Protein AF-A0A519SF43-F1 (afdb_monomer)

pLDDT: mean 86.19, std 13.74, range [37.47, 98.5]

Foldseek 3Di:
DPPVVVVVVVVVCCVVVVVVVVVVVVVVVVPPPPPDPDPFDEDLDDDKDKPALEDEAEEDEAQDKDDKDKMKIWQQAQTKWWWAKWAKPCLVPAQKWKDWQNRGDRMDGGDIAGHGGITMIIIMGHHHDPDPPDFKDWDWDKIWGWIAISNDIDTRIYIYTYTYEAEQAQQPPEAEDPAAAEQEQRGEYEFHAEHEDDAQGEYEYAPNHHYHYDVNYDYHYNHYYHYHPPVNDDQPDDPPRPPPPPPD

Radius of gyration: 34.57 Å; Cα contacts (8 Å, |Δi|>4): 507; chains: 1; bounding box: 122×53×64 Å

Mean predicted aligned error: 11.37 Å

Secondary structure (DSSP, 8-state):
-HHHHHHHHHHHHHHHHHHHHHHHHHHHHHTS---PPPP-PBPSS---EES-SEEEEEEEESSSPPPPEEEEEE--SSSBEEEEEEEESSTTT-SEEEEETTEE-SEEEEEEE-TT-EEEEEEEE-PPPS-TTS----EEEEEEEEEEETTEEEEEEEEEEEE--EEEEEEEEEEEPPTTEEE-SSS-EEEEEEEEE-TT-EEEE-TT--EEE-TT-EEEESSEEEES-GGG--TT-STT--------

Sequence (248 aa):
MSFQLYHYAYAMIKKLLFPVLLLLSAFFSLTMPGCKPREEQLQTSGSLAFSADTVKFDTVFTTIRTVTKRLWVYNRNAKAVNVDLVSLDNPATSPYTLVVNGDPKQTATNLFIRGNDSLLILVRAQLKDNGQNGLAKDLVVQENLNFRTNGQDQHVLLRSFGQNIYLHDGKSTSTVLPCNAIWTNDRPHVLYGQVVVGPSCTLRIKPGTRIFAHAGAALIVAGRLLVNDAADYTPGTKDTDTVKATNP

Nearest PDB structures (foldseek):
  7sqc-assembly1_T3  TM=7.911E-01  e=1.316E-04  Chlamydomonas reinhardtii
  5ghu-assembly1_A  TM=5.905E-01  e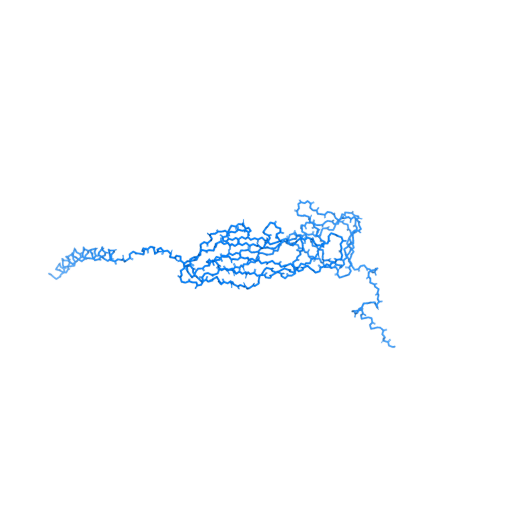=1.323E-03  Escherichia coli K-12
  6vg1-assembly1_A  TM=3.378E-01  e=4.355E-01  Xenopus laevis
  5dzv-assembly1_B  TM=3.923E-01  e=3.173E+00  Mus musculus
  6meq-assembly1_A  TM=3.106E-01  e=2.179E+00  Homo sapiens

Solvent-accessible surface area (backbone atoms only — not comparable to full-atom values): 14146 Å² total; per-residue (Å²): 126,70,67,63,56,51,51,53,49,53,53,52,48,50,66,54,49,52,59,49,50,50,51,51,52,53,54,56,64,71,65,57,82,73,85,68,82,74,79,80,51,78,44,78,65,76,71,77,45,61,77,52,67,59,56,75,41,80,74,38,52,31,72,42,75,52,76,74,45,80,44,44,42,30,31,76,40,87,44,18,39,54,29,56,34,38,30,42,81,49,57,92,77,48,47,61,48,38,25,51,71,83,43,81,40,52,61,50,60,69,45,79,36,50,38,68,33,65,48,49,32,38,42,30,43,38,42,69,74,90,49,90,92,56,75,73,53,86,38,78,48,76,49,44,41,35,36,32,30,62,91,43,80,49,68,32,40,38,37,37,34,33,37,52,59,48,78,45,75,7,71,88,76,47,32,72,52,63,73,63,36,72,44,55,50,74,44,37,36,36,34,38,22,34,35,31,37,42,70,89,19,38,40,38,36,42,74,78,43,45,76,46,68,43,92,88,31,44,83,44,74,64,34,46,82,41,69,60,45,70,94,76,58,66,89,78,74,49,99,82,50,78,78,83,77,79,78,131

Structure (mmCIF, N/CA/C/O backbone):
data_AF-A0A519SF43-F1
#
_entry.id   AF-A0A519SF43-F1
#
loop_
_atom_site.group_PDB
_atom_site.id
_atom_site.type_symbol
_atom_site.label_atom_id
_atom_site.label_alt_id
_atom_site.label_comp_id
_atom_site.label_asym_id
_atom_site.label_entity_id
_atom_site.label_seq_id
_atom_site.pdbx_PDB_ins_code
_atom_site.Cartn_x
_atom_site.Cartn_y
_atom_site.Cartn_z
_atom_site.occupancy
_atom_site.B_iso_or_equiv
_atom_site.auth_seq_id
_atom_site.auth_comp_id
_atom_site.auth_asym_id
_atom_site.auth_atom_id
_atom_site.pdbx_PDB_model_num
ATOM 1 N N . MET A 1 1 ? -90.203 -13.674 -2.535 1.00 55.84 1 MET A N 1
ATOM 2 C CA . MET A 1 1 ? -89.921 -12.984 -1.252 1.00 55.84 1 MET A CA 1
ATOM 3 C C . MET A 1 1 ? -88.538 -13.269 -0.646 1.00 55.84 1 MET A C 1
ATOM 5 O O . MET A 1 1 ? -88.155 -12.550 0.262 1.00 55.84 1 MET A O 1
ATOM 9 N N . SER A 1 2 ? -87.753 -14.244 -1.137 1.00 59.25 2 SER A N 1
ATOM 10 C CA . SER A 1 2 ? -86.462 -14.612 -0.513 1.00 59.25 2 SER A CA 1
ATOM 11 C C . SER A 1 2 ? -85.254 -13.746 -0.927 1.00 59.25 2 SER A C 1
ATOM 13 O O . SER A 1 2 ? -84.303 -13.620 -0.164 1.00 59.25 2 SER A O 1
ATOM 15 N N . PHE A 1 3 ? -85.279 -13.119 -2.111 1.00 56.97 3 PHE A N 1
ATOM 16 C CA . PHE A 1 3 ? -84.127 -12.374 -2.656 1.00 56.97 3 PHE A CA 1
ATOM 17 C C . PHE A 1 3 ? -83.968 -10.954 -2.077 1.00 56.97 3 PHE A C 1
ATOM 19 O O . PHE A 1 3 ? -82.848 -10.487 -1.886 1.00 56.97 3 PHE A O 1
ATOM 26 N N . GLN A 1 4 ? -85.072 -10.273 -1.744 1.00 56.88 4 GLN A N 1
ATOM 27 C CA . GLN A 1 4 ? -85.014 -8.935 -1.138 1.00 56.88 4 GLN A CA 1
ATOM 28 C C . GLN A 1 4 ? -84.501 -8.974 0.307 1.00 56.88 4 GLN A C 1
ATOM 30 O O . GLN A 1 4 ? -83.669 -8.148 0.669 1.00 56.88 4 GLN A O 1
ATOM 35 N N . LEU A 1 5 ? -84.918 -9.957 1.111 1.00 58.66 5 LEU A N 1
ATOM 36 C CA . LEU A 1 5 ? -84.435 -10.115 2.489 1.00 58.66 5 LEU A CA 1
ATOM 37 C C . LEU A 1 5 ? -82.918 -10.362 2.545 1.00 58.66 5 LEU A C 1
ATOM 39 O O . LEU A 1 5 ? -82.240 -9.767 3.377 1.00 58.66 5 LEU A O 1
ATOM 43 N N . TYR A 1 6 ? -82.369 -11.146 1.609 1.00 60.38 6 TYR A N 1
ATOM 44 C CA . TYR A 1 6 ? -80.922 -11.355 1.489 1.00 60.38 6 TYR A CA 1
ATOM 45 C C . TYR A 1 6 ? -80.171 -10.068 1.121 1.00 60.38 6 TYR A C 1
ATOM 47 O O . TYR A 1 6 ? -79.120 -9.786 1.689 1.00 60.38 6 TYR A O 1
ATOM 55 N N . HIS A 1 7 ? -80.718 -9.255 0.212 1.00 61.97 7 HIS A N 1
ATOM 56 C CA . HIS A 1 7 ? -80.093 -7.999 -0.208 1.00 61.97 7 HIS A CA 1
ATOM 57 C C . HIS A 1 7 ? -80.093 -6.943 0.912 1.00 61.97 7 HIS A C 1
ATOM 59 O O . HIS A 1 7 ? -79.077 -6.284 1.140 1.00 61.97 7 HIS A O 1
ATOM 65 N N . TYR A 1 8 ? -81.192 -6.829 1.668 1.00 61.00 8 TYR A N 1
ATOM 66 C CA . TYR A 1 8 ? -81.277 -5.944 2.836 1.00 61.00 8 TYR A CA 1
ATOM 67 C C . TYR A 1 8 ? -80.389 -6.416 3.993 1.00 61.00 8 TYR A C 1
ATOM 69 O O . TYR A 1 8 ? -79.707 -5.591 4.601 1.00 61.00 8 TYR A O 1
ATOM 77 N N . ALA A 1 9 ? -80.325 -7.725 4.260 1.00 62.03 9 ALA A N 1
ATOM 78 C CA . ALA A 1 9 ? -79.429 -8.286 5.269 1.00 62.03 9 ALA A CA 1
ATOM 79 C C . ALA A 1 9 ? -77.951 -8.053 4.909 1.00 62.03 9 ALA A C 1
ATOM 81 O O . ALA A 1 9 ? -77.182 -7.595 5.749 1.00 62.03 9 ALA A O 1
ATOM 82 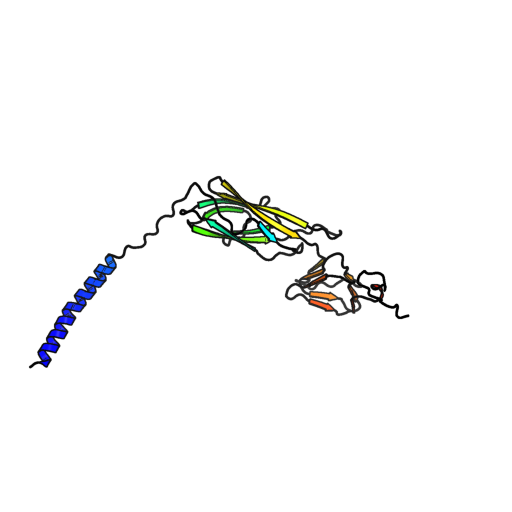N N . TYR A 1 10 ? -77.554 -8.262 3.649 1.00 64.25 10 TYR A N 1
ATOM 83 C CA . TYR A 1 10 ? -76.178 -8.026 3.190 1.00 64.25 10 TYR A CA 1
ATOM 84 C C . TYR A 1 10 ? -75.794 -6.536 3.218 1.00 64.25 10 TYR A C 1
ATOM 86 O O . TYR A 1 10 ? -74.667 -6.187 3.574 1.00 64.25 10 TYR A O 1
ATOM 94 N N . ALA A 1 11 ? -76.733 -5.641 2.889 1.00 63.38 11 ALA A N 1
ATOM 95 C CA . ALA A 1 11 ? -76.540 -4.194 2.981 1.00 63.38 11 ALA A CA 1
ATOM 96 C C . ALA A 1 11 ? -76.443 -3.703 4.438 1.00 63.38 11 ALA A C 1
ATOM 98 O O . ALA A 1 11 ? -75.633 -2.823 4.735 1.00 63.38 11 ALA A O 1
ATOM 99 N N . MET A 1 12 ? -77.223 -4.287 5.355 1.00 62.22 12 MET A N 1
ATOM 100 C CA . MET A 1 12 ? -77.181 -3.967 6.786 1.00 62.22 12 MET A CA 1
ATOM 101 C C . MET A 1 12 ? -75.899 -4.505 7.446 1.00 62.22 12 MET A C 1
ATOM 103 O O . MET A 1 12 ? -75.243 -3.775 8.187 1.00 62.22 12 MET A O 1
ATOM 107 N N . ILE A 1 13 ? -75.474 -5.724 7.091 1.00 65.12 13 ILE A N 1
ATOM 108 C CA . ILE A 1 13 ? -74.204 -6.318 7.530 1.00 65.12 13 ILE A CA 1
ATOM 109 C C . ILE A 1 13 ? -73.025 -5.480 7.027 1.00 65.12 13 ILE A C 1
ATOM 111 O O . ILE A 1 13 ? -72.185 -5.105 7.830 1.00 65.12 13 ILE A O 1
ATOM 115 N N . LYS A 1 14 ? -72.976 -5.074 5.748 1.00 63.38 14 LYS A N 1
ATOM 116 C CA . LYS A 1 14 ? -71.911 -4.178 5.246 1.00 63.38 14 LYS A CA 1
ATOM 117 C C . LYS A 1 14 ? -71.868 -2.826 5.969 1.00 63.38 14 LYS A C 1
ATOM 119 O O . LYS A 1 14 ? -70.776 -2.338 6.251 1.00 63.38 14 LYS A O 1
ATOM 124 N N . LYS A 1 15 ? -73.026 -2.235 6.290 1.00 70.88 15 LYS A N 1
ATOM 125 C CA . LYS A 1 15 ? -73.111 -0.958 7.023 1.00 70.88 15 LYS A CA 1
ATOM 126 C C . LYS A 1 15 ? -72.637 -1.050 8.472 1.00 70.88 15 LYS A C 1
ATOM 128 O O . LYS A 1 15 ? -72.170 -0.044 8.987 1.00 70.88 15 LYS A O 1
ATOM 133 N N . LEU A 1 16 ? -72.746 -2.215 9.112 1.00 72.00 16 LEU A N 1
ATOM 134 C CA . LEU A 1 16 ? -72.294 -2.428 10.491 1.00 72.00 16 LEU A CA 1
ATOM 135 C C . LEU A 1 16 ? -70.847 -2.945 10.556 1.00 72.00 16 LEU A C 1
ATOM 137 O O . LEU A 1 16 ? -70.077 -2.543 11.420 1.00 72.00 16 LEU A O 1
ATOM 141 N N . LEU A 1 17 ? -70.450 -3.799 9.613 1.00 80.44 17 LEU A N 1
ATOM 142 C CA . LEU A 1 17 ? -69.149 -4.472 9.603 1.00 80.44 17 LEU A CA 1
ATOM 143 C C . LEU A 1 17 ? -68.026 -3.538 9.125 1.00 80.44 17 LEU A C 1
ATOM 145 O O . LEU A 1 17 ? -66.922 -3.602 9.651 1.00 80.44 17 LEU A O 1
ATOM 149 N N . PHE A 1 18 ? -68.312 -2.613 8.201 1.00 79.81 18 PHE A N 1
ATOM 150 C CA . PHE A 1 18 ? -67.346 -1.609 7.739 1.00 79.81 18 PHE A CA 1
ATOM 151 C C . PHE A 1 18 ? -66.883 -0.623 8.837 1.00 79.81 18 PHE A C 1
ATOM 153 O O . PHE A 1 18 ? -65.672 -0.480 9.012 1.00 79.81 18 PHE A O 1
ATOM 160 N N . PRO A 1 19 ? -67.771 0.023 9.627 1.00 84.69 19 PRO A N 1
ATOM 161 C CA . PRO A 1 19 ? -67.337 0.895 10.720 1.00 84.69 19 PRO A CA 1
ATOM 162 C C . PRO A 1 19 ? -66.674 0.119 11.865 1.00 84.69 19 PRO A C 1
ATOM 164 O O . PRO A 1 19 ? -65.743 0.637 12.477 1.00 84.69 19 PRO A O 1
ATOM 167 N N . VAL A 1 20 ? -67.085 -1.131 12.121 1.00 88.88 20 VAL A N 1
ATOM 168 C CA . VAL A 1 20 ? -66.420 -2.002 13.106 1.00 88.88 20 VAL A CA 1
ATOM 169 C C . VAL A 1 20 ? -65.000 -2.353 12.659 1.00 88.88 20 VAL A C 1
ATOM 171 O O . VAL A 1 20 ? -64.081 -2.264 13.465 1.00 88.88 20 VAL A O 1
ATOM 174 N N . LEU A 1 21 ? -64.787 -2.673 11.378 1.00 87.12 21 LEU A N 1
ATOM 175 C CA . LEU A 1 21 ? -63.453 -2.940 10.829 1.00 87.12 21 LEU A CA 1
ATOM 176 C C . LEU A 1 21 ? -62.555 -1.691 10.886 1.00 87.12 21 LEU A C 1
ATOM 178 O O . LEU A 1 21 ? -61.378 -1.796 11.228 1.00 87.12 21 LEU A O 1
ATOM 182 N N . LEU A 1 22 ? -63.114 -0.505 10.612 1.00 87.81 22 LEU A N 1
ATOM 183 C CA . LEU A 1 22 ? -62.409 0.774 10.743 1.00 87.81 22 LEU A CA 1
ATOM 184 C C . LEU A 1 22 ? -61.996 1.053 12.193 1.00 87.81 22 LEU A C 1
ATOM 186 O O . LEU A 1 22 ? -60.833 1.368 12.436 1.00 87.81 22 LEU A O 1
ATOM 190 N N . LEU A 1 23 ? -62.902 0.863 13.156 1.00 89.50 23 LEU A N 1
ATOM 191 C CA . LEU A 1 23 ? -62.598 1.010 14.583 1.00 89.50 23 LEU A CA 1
ATOM 192 C C . LEU A 1 23 ? -61.552 -0.005 15.060 1.00 89.50 23 LEU A C 1
ATOM 194 O O . LEU A 1 23 ? -60.650 0.366 15.808 1.00 89.50 23 LEU A O 1
ATOM 198 N N . LEU A 1 24 ? -61.616 -1.253 14.584 1.00 89.19 24 LEU A N 1
ATOM 199 C CA . LEU A 1 24 ? -60.626 -2.283 14.908 1.00 89.19 24 LEU A CA 1
ATOM 200 C C . LEU A 1 24 ? -59.242 -1.933 14.339 1.00 89.19 24 LEU A C 1
ATOM 202 O O . LEU A 1 24 ? -58.233 -2.094 15.021 1.00 89.19 24 LEU A O 1
ATOM 206 N N . SER A 1 25 ? -59.194 -1.408 13.110 1.00 86.12 25 SER A N 1
ATOM 207 C CA . SER A 1 25 ? -57.948 -0.976 12.469 1.00 86.12 25 SER A CA 1
ATOM 208 C C . SER A 1 25 ? -57.326 0.240 13.168 1.00 86.12 25 SER A C 1
ATOM 210 O O . SER A 1 25 ? -56.117 0.267 13.40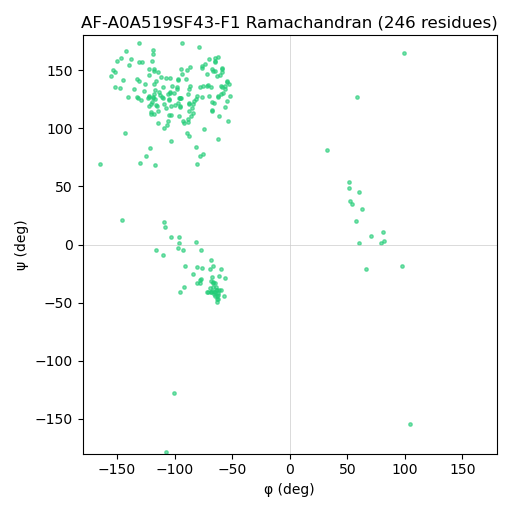1 1.00 86.12 25 SER A O 1
ATOM 212 N N . ALA A 1 26 ? -58.147 1.206 13.595 1.00 88.12 26 ALA A N 1
ATOM 213 C CA . ALA A 1 26 ? -57.708 2.364 14.367 1.00 88.12 26 ALA A CA 1
ATOM 214 C C . ALA A 1 26 ? -57.171 1.945 15.744 1.00 88.12 26 ALA A C 1
ATOM 216 O O . ALA A 1 26 ? -56.095 2.386 16.146 1.00 88.12 26 ALA A O 1
ATOM 217 N N . PHE A 1 27 ? -57.870 1.036 16.430 1.00 87.00 27 PHE A N 1
ATOM 218 C CA . PHE A 1 27 ? -57.436 0.494 17.716 1.00 87.00 27 PHE A CA 1
ATOM 219 C C . PHE A 1 27 ? -56.104 -0.260 17.603 1.00 87.00 27 PHE A C 1
ATOM 221 O O . PHE A 1 27 ? -55.198 -0.023 18.396 1.00 87.00 27 PHE A O 1
ATOM 228 N N . PHE A 1 28 ? -55.934 -1.089 16.570 1.00 82.06 28 PHE A N 1
ATOM 229 C CA . PHE A 1 28 ? -54.683 -1.817 16.339 1.00 82.06 28 PHE A CA 1
ATOM 230 C C . PHE A 1 28 ? -53.500 -0.884 16.023 1.00 82.06 28 PHE A C 1
ATOM 232 O O . PHE A 1 28 ? -52.371 -1.132 16.450 1.00 82.06 28 PHE A O 1
ATOM 239 N N . SER A 1 29 ? -53.768 0.234 15.342 1.00 81.75 29 SER A N 1
ATOM 240 C CA . SER A 1 29 ? -52.768 1.267 15.035 1.00 81.75 29 SER A CA 1
ATOM 241 C C . SER A 1 29 ? -52.263 1.990 16.292 1.00 81.75 29 SER A C 1
ATOM 243 O O . SER A 1 29 ? -51.096 2.364 16.356 1.00 81.75 29 SER A O 1
ATOM 245 N N . LEU A 1 30 ? -53.119 2.154 17.308 1.00 79.50 30 LEU A N 1
ATOM 246 C CA . LEU A 1 30 ? -52.783 2.788 18.591 1.00 79.50 30 LEU A CA 1
ATOM 247 C C . LEU A 1 30 ? -51.966 1.880 19.523 1.00 79.50 30 LEU A C 1
ATOM 249 O O . LEU A 1 30 ? -51.310 2.377 20.436 1.00 79.50 30 LEU A O 1
ATOM 253 N N . THR A 1 31 ? -51.995 0.561 19.306 1.00 78.12 31 THR A N 1
ATOM 254 C CA . THR A 1 31 ? -51.320 -0.424 20.171 1.00 78.12 31 THR A CA 1
ATOM 255 C C . THR A 1 31 ? -49.947 -0.870 19.676 1.00 78.12 31 THR A C 1
ATOM 257 O O . THR A 1 31 ? -49.289 -1.656 20.354 1.00 78.12 31 THR A O 1
ATOM 260 N N . MET A 1 32 ? -49.494 -0.397 18.512 1.00 76.69 32 MET A N 1
ATOM 261 C CA . MET A 1 32 ? -48.143 -0.688 18.030 1.00 76.69 32 MET A CA 1
ATOM 262 C C . MET A 1 32 ? -47.129 0.010 18.950 1.00 76.69 32 MET A C 1
ATOM 264 O O . MET A 1 32 ? -47.115 1.243 18.994 1.00 76.69 32 MET A O 1
ATOM 268 N N . PRO A 1 33 ? -46.275 -0.724 19.692 1.00 74.75 33 PRO A N 1
ATOM 269 C CA . PRO A 1 33 ? -45.194 -0.091 20.427 1.00 74.75 33 PRO A CA 1
ATOM 270 C C . PRO A 1 33 ? -44.283 0.592 19.407 1.00 74.75 33 PRO A C 1
ATOM 272 O O . PRO A 1 33 ? -43.618 -0.065 18.608 1.00 74.75 33 PRO A O 1
ATOM 275 N N . GLY A 1 34 ? -44.276 1.925 19.402 1.00 70.06 34 GLY A N 1
ATOM 276 C CA . GLY A 1 34 ? -43.329 2.677 18.594 1.00 70.06 34 GLY A CA 1
ATOM 277 C C . GLY A 1 34 ? -41.912 2.283 19.000 1.00 70.06 34 GLY A C 1
ATOM 278 O O . GLY A 1 34 ? -41.589 2.270 20.190 1.00 70.06 34 GLY A O 1
ATOM 279 N N . CYS A 1 35 ? -41.055 1.961 18.029 1.00 71.75 35 CYS A N 1
ATOM 280 C CA . CYS A 1 35 ? -39.623 1.832 18.276 1.00 71.75 35 CYS A CA 1
ATOM 281 C C . CYS A 1 35 ? -39.091 3.195 18.726 1.00 71.75 35 CYS A C 1
ATOM 283 O O . CYS A 1 35 ? -38.695 4.018 17.903 1.00 71.75 35 CYS A O 1
ATOM 285 N N . LYS A 1 36 ? -39.088 3.458 20.036 1.00 68.19 36 LYS A N 1
ATOM 286 C CA . LYS A 1 36 ? -38.324 4.574 20.579 1.00 68.19 36 LYS A CA 1
ATOM 287 C C . LYS A 1 36 ? -36.848 4.214 20.393 1.00 68.19 36 LYS A C 1
ATOM 289 O O . LYS A 1 36 ? -36.444 3.157 20.887 1.00 68.19 36 LYS A O 1
ATOM 294 N N . PRO A 1 37 ? -36.046 5.038 19.695 1.00 61.78 37 PRO A N 1
ATOM 295 C CA . PRO A 1 37 ? -34.614 4.812 19.642 1.00 61.78 37 PRO A CA 1
ATOM 296 C C . PRO A 1 37 ? -34.102 4.785 21.081 1.00 61.78 37 PRO A C 1
ATOM 298 O O . PRO A 1 37 ? -34.290 5.737 21.841 1.00 61.78 37 PRO A O 1
ATOM 301 N N . ARG A 1 38 ? -33.542 3.645 21.488 1.00 68.69 38 ARG A N 1
ATOM 302 C CA . ARG A 1 38 ? -32.887 3.525 22.784 1.00 68.69 38 ARG A CA 1
ATOM 303 C C . ARG A 1 38 ? -31.606 4.338 22.696 1.00 68.69 38 ARG A C 1
ATOM 305 O O . ARG A 1 38 ? -30.839 4.150 21.755 1.00 68.69 38 ARG A O 1
ATOM 312 N N . GLU A 1 39 ? -31.386 5.237 23.648 1.00 75.62 39 GLU A N 1
ATOM 313 C CA . GLU A 1 39 ? -30.106 5.930 23.704 1.00 75.62 39 GLU A CA 1
ATOM 314 C C . GLU A 1 39 ? -28.991 4.912 23.939 1.00 75.62 39 GLU A C 1
ATOM 316 O O . GLU A 1 39 ? -29.066 4.067 24.839 1.00 75.62 39 GLU A O 1
ATOM 321 N N . GLU A 1 40 ? -27.986 4.968 23.071 1.00 80.69 40 GLU A N 1
ATOM 322 C CA . GLU A 1 40 ? -26.811 4.117 23.159 1.00 80.69 40 GLU A CA 1
ATOM 323 C C . GLU A 1 40 ? -26.019 4.498 24.405 1.00 80.69 40 GLU A C 1
ATOM 325 O O . GLU A 1 40 ? -25.492 5.603 24.525 1.00 80.69 40 GLU A O 1
ATOM 330 N N . GLN A 1 41 ? -25.945 3.570 25.354 1.00 85.25 41 GLN A N 1
ATOM 331 C CA . GLN A 1 41 ? -25.157 3.760 26.562 1.00 85.25 41 GLN A CA 1
ATOM 332 C C . GLN A 1 41 ? -23.682 3.542 26.242 1.00 85.25 41 GLN A C 1
ATOM 334 O O . GLN A 1 41 ? -23.326 2.551 25.606 1.00 85.25 41 GLN A O 1
ATOM 339 N N . LEU A 1 42 ? -22.829 4.429 26.746 1.00 87.31 42 LEU A N 1
ATOM 340 C CA . LEU A 1 42 ? -21.384 4.248 26.689 1.00 87.31 42 LEU A CA 1
ATOM 341 C C . LEU A 1 42 ? -20.936 3.199 27.708 1.00 87.31 42 LEU A C 1
ATOM 343 O O . LEU A 1 42 ? -21.382 3.186 28.858 1.00 87.31 42 LEU A O 1
ATOM 347 N N . GLN A 1 43 ? -20.036 2.323 27.280 1.00 87.44 43 GLN A N 1
ATOM 348 C CA . GLN A 1 43 ? -19.311 1.409 28.148 1.00 87.44 43 GLN A CA 1
ATOM 349 C C . GLN A 1 43 ? -17.938 1.991 28.469 1.00 87.44 43 GLN A C 1
ATOM 351 O O . GLN A 1 43 ? -17.227 2.419 27.566 1.00 87.44 43 GLN A O 1
ATOM 356 N N . THR A 1 44 ? -17.555 1.958 29.744 1.00 85.81 44 THR A N 1
ATOM 357 C CA . THR A 1 44 ? -16.270 2.477 30.246 1.00 85.81 44 THR A CA 1
ATOM 358 C C . THR A 1 44 ? -15.190 1.401 30.377 1.00 85.81 44 THR A C 1
ATOM 360 O O . THR A 1 44 ? -14.119 1.649 30.922 1.00 85.81 44 THR A O 1
ATOM 363 N N . SER A 1 45 ? -15.469 0.185 29.909 1.00 85.81 45 SER A N 1
ATOM 364 C CA . SER A 1 45 ? -14.567 -0.966 29.941 1.00 85.81 45 SER A CA 1
ATOM 365 C C . SER A 1 45 ? -14.702 -1.788 28.658 1.00 85.81 45 SER A C 1
ATOM 367 O O . SER A 1 45 ? -15.648 -1.602 27.891 1.00 85.81 45 SER A O 1
ATOM 369 N N . GLY A 1 46 ? -13.767 -2.707 28.418 1.00 85.12 46 GLY A N 1
ATOM 370 C CA . GLY A 1 46 ? -13.737 -3.549 27.219 1.00 85.12 46 GLY A CA 1
ATOM 371 C C . GLY A 1 46 ? -12.763 -3.046 26.155 1.00 85.12 46 GLY A C 1
ATOM 372 O O . GLY A 1 46 ? -12.276 -1.919 26.220 1.00 85.12 46 GLY A O 1
ATOM 373 N N . SER A 1 47 ? -12.465 -3.920 25.197 1.00 91.44 47 SER A N 1
ATOM 374 C CA . SER A 1 47 ? -11.484 -3.703 24.134 1.00 91.44 47 SER A CA 1
ATOM 375 C C . SER A 1 47 ? -12.129 -3.760 22.749 1.00 91.44 47 SER A C 1
ATOM 377 O O . SER A 1 47 ? -13.278 -4.186 22.583 1.00 91.44 47 SER A O 1
ATOM 379 N N . LEU A 1 48 ? -11.373 -3.321 21.748 1.00 96.81 48 LEU A N 1
ATOM 380 C CA . LEU A 1 48 ? -11.695 -3.493 20.340 1.00 96.81 48 LEU A CA 1
ATOM 381 C C . LEU A 1 48 ? -11.163 -4.839 19.839 1.00 96.81 48 LEU A C 1
ATOM 383 O O . LEU A 1 48 ? -10.154 -5.355 20.327 1.00 96.81 48 LEU A O 1
ATOM 387 N N . ALA A 1 49 ? -11.820 -5.385 18.820 1.00 97.69 49 ALA A N 1
ATOM 388 C CA . ALA A 1 49 ? -11.307 -6.511 18.048 1.00 97.69 49 ALA A CA 1
ATOM 389 C C . ALA A 1 49 ? -10.976 -6.056 16.625 1.00 97.69 49 ALA A C 1
ATOM 391 O O . ALA A 1 49 ? -11.696 -5.250 16.039 1.00 97.69 49 ALA A O 1
ATOM 392 N N . PHE A 1 50 ? -9.917 -6.601 16.039 1.00 98.38 50 PHE A N 1
ATOM 393 C CA . PHE A 1 50 ? -9.441 -6.209 14.712 1.00 98.38 50 PHE A CA 1
ATOM 394 C C . PHE A 1 50 ? -9.587 -7.369 13.730 1.00 98.38 50 PHE A C 1
ATOM 396 O O . PHE A 1 50 ? -9.469 -8.529 14.116 1.00 98.38 50 PHE A O 1
ATOM 403 N N . SER A 1 51 ? -9.835 -7.081 12.448 1.00 98.31 51 SER A N 1
ATOM 404 C CA . SER A 1 51 ? -9.871 -8.135 11.418 1.00 98.31 51 SER A CA 1
ATOM 405 C C . SER A 1 51 ? -8.515 -8.792 11.161 1.00 98.31 51 SER A C 1
ATOM 407 O O . SER A 1 51 ? -8.472 -9.850 10.544 1.00 98.31 51 SER A O 1
ATOM 409 N N . ALA A 1 52 ? -7.427 -8.139 11.564 1.00 97.56 52 ALA A N 1
ATOM 410 C CA . ALA A 1 52 ? -6.068 -8.645 11.473 1.00 97.56 52 ALA A CA 1
ATOM 411 C C . ALA A 1 52 ? -5.219 -8.027 12.589 1.00 97.56 52 ALA A C 1
ATOM 413 O O . ALA A 1 52 ? -5.441 -6.882 12.979 1.00 97.56 52 ALA A O 1
ATOM 414 N N . ASP A 1 53 ? -4.235 -8.782 13.057 1.00 97.12 53 ASP A N 1
ATOM 415 C CA . ASP A 1 53 ? -3.153 -8.329 13.934 1.00 97.12 53 ASP A CA 1
ATOM 416 C C . ASP A 1 53 ? -2.074 -7.559 13.152 1.00 97.12 53 ASP A C 1
ATOM 418 O O . ASP A 1 53 ? -1.462 -6.626 13.672 1.00 97.12 53 ASP A O 1
ATOM 422 N N . THR A 1 54 ? -1.881 -7.918 11.877 1.00 97.94 54 THR A N 1
ATOM 423 C CA . THR A 1 54 ? -0.946 -7.273 10.953 1.00 97.94 54 THR A CA 1
ATOM 424 C C . THR A 1 54 ? -1.596 -6.968 9.602 1.00 97.94 54 THR A C 1
ATOM 426 O O . THR A 1 54 ? -2.089 -7.857 8.906 1.00 97.94 54 THR A O 1
ATOM 429 N N . VAL A 1 55 ? -1.513 -5.715 9.153 1.00 97.62 55 VAL A N 1
ATOM 430 C CA . VAL A 1 55 ? -1.828 -5.320 7.774 1.00 97.62 55 VAL A CA 1
ATOM 431 C C . VAL A 1 55 ? -0.547 -5.365 6.946 1.00 97.62 55 VAL A C 1
ATOM 433 O O . VAL A 1 55 ? 0.321 -4.494 7.049 1.00 97.62 55 VAL A O 1
ATOM 436 N N . LYS A 1 56 ? -0.431 -6.407 6.117 1.00 96.06 56 LYS A N 1
ATOM 437 C CA . LYS A 1 56 ? 0.768 -6.692 5.324 1.00 96.06 56 LYS A CA 1
ATOM 438 C C . LYS A 1 56 ? 0.661 -6.186 3.881 1.00 96.06 56 LYS A C 1
ATOM 440 O O . LYS A 1 56 ? -0.338 -6.421 3.191 1.00 96.06 56 LYS A O 1
ATOM 445 N N . PHE A 1 57 ? 1.735 -5.561 3.408 1.00 94.81 57 PHE A N 1
ATOM 446 C CA . PHE A 1 57 ? 1.976 -5.219 2.009 1.00 94.81 57 PHE A CA 1
ATOM 447 C C . PHE A 1 57 ? 3.176 -6.020 1.489 1.00 94.81 57 PHE A C 1
ATOM 449 O O . PHE A 1 57 ? 4.325 -5.730 1.828 1.00 94.81 57 PHE A O 1
ATOM 456 N N . ASP A 1 58 ? 2.890 -7.043 0.684 1.00 86.19 58 ASP A N 1
ATOM 457 C CA . ASP A 1 58 ? 3.905 -7.894 0.063 1.00 86.19 58 ASP A CA 1
ATOM 458 C C . ASP A 1 58 ? 4.494 -7.217 -1.173 1.00 86.19 58 ASP A C 1
ATOM 460 O O . ASP A 1 58 ? 3.746 -6.769 -2.039 1.00 86.19 58 ASP A O 1
ATOM 464 N N . THR A 1 59 ? 5.826 -7.140 -1.206 1.00 84.69 59 THR A N 1
ATOM 465 C CA . THR A 1 59 ? 6.680 -6.602 -2.278 1.00 84.69 59 THR A CA 1
ATOM 466 C C . THR A 1 59 ? 6.049 -5.452 -3.059 1.00 84.69 59 THR A C 1
ATOM 468 O O . THR A 1 59 ? 5.522 -5.612 -4.158 1.00 84.69 59 THR A O 1
ATOM 471 N N . VAL A 1 60 ? 6.134 -4.260 -2.483 1.00 89.00 60 VAL A N 1
ATOM 472 C CA . VAL A 1 60 ? 5.642 -3.028 -3.085 1.00 89.00 60 VAL A CA 1
ATOM 473 C C . VAL A 1 60 ? 6.792 -2.196 -3.628 1.00 89.00 60 VAL A C 1
ATOM 475 O O . VAL A 1 60 ? 7.868 -2.132 -3.036 1.00 89.00 60 VAL A O 1
ATOM 478 N N . PHE A 1 61 ? 6.577 -1.540 -4.763 1.00 89.44 61 PHE A N 1
ATOM 479 C CA . PHE A 1 61 ? 7.582 -0.640 -5.312 1.00 89.44 61 PHE A CA 1
ATOM 480 C C . PHE A 1 61 ? 7.705 0.623 -4.462 1.00 89.44 61 PHE A C 1
ATOM 482 O O . PHE A 1 61 ? 6.698 1.200 -4.043 1.00 89.44 61 PHE A O 1
ATOM 489 N N . THR A 1 62 ? 8.937 1.068 -4.218 1.00 87.06 62 THR A N 1
ATOM 490 C CA . THR A 1 62 ? 9.174 2.389 -3.626 1.00 87.06 62 THR A CA 1
ATOM 491 C C . THR A 1 62 ? 8.705 3.486 -4.581 1.00 87.06 62 THR A C 1
ATOM 493 O O . THR A 1 62 ? 8.548 3.259 -5.781 1.00 87.06 62 THR A O 1
ATOM 496 N N . THR A 1 63 ? 8.429 4.681 -4.054 1.00 84.62 63 THR A N 1
ATOM 497 C CA . THR A 1 63 ? 7.913 5.877 -4.757 1.00 84.62 63 THR A CA 1
ATOM 498 C C . THR A 1 63 ? 6.490 5.775 -5.322 1.00 84.62 63 THR A C 1
ATOM 500 O O . THR A 1 63 ? 5.824 6.803 -5.457 1.00 84.62 63 THR A O 1
ATOM 503 N N . ILE A 1 64 ? 5.966 4.568 -5.551 1.00 86.62 64 ILE A N 1
ATOM 504 C CA . ILE A 1 64 ? 4.611 4.325 -6.059 1.00 86.62 64 ILE A CA 1
ATOM 505 C C . ILE A 1 64 ? 3.652 4.015 -4.903 1.00 86.62 64 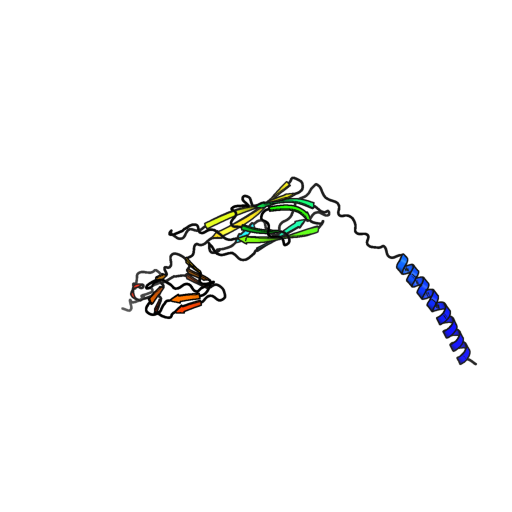ILE A C 1
ATOM 507 O O . ILE A 1 64 ? 3.988 3.337 -3.933 1.00 86.62 64 ILE A O 1
ATOM 511 N N . ARG A 1 65 ? 2.418 4.518 -5.009 1.00 88.50 65 ARG A N 1
ATOM 512 C CA . ARG A 1 65 ? 1.339 4.193 -4.069 1.00 88.50 65 ARG A CA 1
ATOM 513 C C . ARG A 1 65 ? 0.900 2.737 -4.210 1.00 88.50 65 ARG A C 1
ATOM 515 O O . ARG A 1 65 ? 0.663 2.260 -5.316 1.00 88.50 65 ARG A O 1
ATOM 522 N N . THR A 1 66 ? 0.716 2.065 -3.081 1.00 90.81 66 THR A N 1
ATOM 523 C CA . THR A 1 66 ? 0.222 0.687 -3.041 1.00 90.81 66 THR A CA 1
ATOM 524 C C . THR A 1 66 ? -1.289 0.610 -3.241 1.00 90.81 66 THR A C 1
ATOM 526 O O . THR A 1 66 ? -2.012 1.613 -3.198 1.00 90.81 66 THR A O 1
ATOM 529 N N . VAL A 1 67 ? -1.782 -0.616 -3.423 1.00 91.00 67 VAL A N 1
ATOM 530 C CA . VAL A 1 67 ? -3.209 -0.911 -3.268 1.00 91.00 67 VAL A CA 1
ATOM 531 C C . VAL A 1 67 ? -3.680 -0.548 -1.861 1.00 91.00 67 VAL A C 1
ATOM 533 O O . VAL A 1 67 ? -2.941 -0.663 -0.887 1.00 91.00 67 VAL A O 1
ATOM 536 N N . THR A 1 68 ? -4.940 -0.147 -1.738 1.00 96.38 68 THR A N 1
ATOM 537 C CA . THR A 1 68 ? -5.549 0.129 -0.437 1.00 96.38 68 THR A CA 1
ATOM 538 C C . THR A 1 68 ? -6.012 -1.175 0.224 1.00 96.38 68 THR A C 1
ATOM 540 O O . THR A 1 68 ? -6.788 -1.929 -0.362 1.00 96.38 68 THR A O 1
ATOM 543 N N . LYS A 1 69 ? -5.560 -1.435 1.454 1.00 97.44 69 LYS A N 1
ATOM 544 C CA . LYS A 1 69 ? -5.999 -2.550 2.305 1.00 97.44 69 LYS A CA 1
ATOM 545 C C . LYS A 1 69 ? -7.120 -2.094 3.241 1.00 97.44 69 LYS A C 1
ATOM 547 O O . LYS A 1 69 ? -7.196 -0.923 3.604 1.00 97.44 69 LYS A O 1
ATOM 552 N N . ARG A 1 70 ? -7.993 -3.027 3.619 1.00 97.94 70 ARG A N 1
ATOM 553 C CA . ARG A 1 70 ? -9.109 -2.806 4.547 1.00 97.94 70 ARG A CA 1
ATOM 554 C C . ARG A 1 70 ? -8.765 -3.403 5.905 1.00 97.94 70 ARG A C 1
ATOM 556 O O . ARG A 1 70 ? -8.385 -4.569 5.966 1.00 97.94 70 ARG A O 1
ATOM 563 N N . LEU A 1 71 ? -8.940 -2.621 6.959 1.00 98.38 71 LEU A N 1
ATOM 564 C CA . LEU A 1 71 ? -8.865 -3.051 8.347 1.00 98.38 71 LEU A CA 1
ATOM 565 C C . LEU A 1 71 ? -10.211 -2.748 9.000 1.00 98.38 71 LEU A C 1
ATOM 567 O O . LEU A 1 71 ? -10.594 -1.585 9.126 1.00 98.38 71 LEU A O 1
ATOM 571 N N . TRP A 1 72 ? -10.933 -3.790 9.396 1.00 98.25 72 TRP A N 1
ATOM 572 C CA . TRP A 1 72 ? -12.153 -3.625 10.177 1.00 98.25 72 TRP A CA 1
ATOM 573 C C . TRP A 1 72 ? -11.813 -3.580 11.658 1.00 98.25 72 TRP A C 1
ATOM 575 O O . TRP A 1 72 ? -11.061 -4.421 12.159 1.00 98.25 72 TRP A O 1
ATOM 585 N N . VAL A 1 73 ? -12.400 -2.606 12.340 1.00 98.25 73 VAL A N 1
ATOM 586 C CA . VAL A 1 73 ? -12.287 -2.413 13.781 1.00 98.25 73 VAL A CA 1
ATOM 587 C C . VAL A 1 73 ? -13.668 -2.650 14.366 1.00 98.25 73 VAL A C 1
ATOM 589 O O . VAL A 1 73 ? -14.609 -1.923 14.058 1.00 98.25 73 VAL A O 1
ATOM 592 N N . TYR A 1 74 ? -13.803 -3.695 15.168 1.00 97.94 74 TYR A N 1
ATOM 593 C CA . TYR A 1 74 ? -15.070 -4.150 15.717 1.00 97.94 74 TYR A CA 1
ATOM 594 C C . TYR A 1 74 ? -15.189 -3.759 17.182 1.00 97.94 74 TYR A C 1
ATOM 596 O O . TYR A 1 74 ? -14.319 -4.082 17.995 1.00 97.94 74 TYR A O 1
ATOM 604 N N . ASN A 1 75 ? -16.328 -3.175 17.535 1.00 97.00 75 ASN A N 1
ATOM 605 C CA . ASN A 1 75 ? -16.778 -3.136 18.910 1.00 97.00 75 ASN A CA 1
ATOM 606 C C . ASN A 1 75 ? -17.616 -4.391 19.184 1.00 97.00 75 ASN A C 1
ATOM 608 O O . ASN A 1 75 ? -18.807 -4.441 18.890 1.00 97.00 75 ASN A O 1
ATOM 612 N N . ARG A 1 76 ? -16.990 -5.426 19.751 1.00 95.81 76 ARG A N 1
ATOM 613 C CA . ARG A 1 76 ? -17.690 -6.664 20.144 1.00 95.81 76 ARG A CA 1
ATOM 614 C C . ARG A 1 76 ? -18.404 -6.546 21.495 1.00 95.81 76 ARG A C 1
ATOM 616 O O . ARG A 1 76 ? -18.983 -7.523 21.960 1.00 95.81 76 ARG A O 1
ATOM 623 N N . ASN A 1 77 ? -18.356 -5.377 22.133 1.00 94.19 77 ASN A N 1
ATOM 624 C CA . ASN A 1 77 ? -19.084 -5.120 23.367 1.00 94.19 77 ASN A CA 1
ATOM 625 C C . ASN A 1 77 ? -20.571 -4.886 23.067 1.00 94.19 77 ASN A C 1
ATOM 627 O O . ASN A 1 77 ? -20.942 -4.407 21.996 1.00 94.19 77 ASN A O 1
ATOM 631 N N . ALA A 1 78 ? -21.429 -5.180 24.046 1.00 93.06 78 ALA A N 1
ATOM 632 C CA . ALA A 1 78 ? -22.878 -5.021 23.908 1.00 93.06 78 ALA A CA 1
ATOM 633 C C . ALA A 1 78 ? -23.334 -3.552 23.835 1.00 93.06 78 ALA A C 1
ATOM 635 O O . ALA A 1 78 ? -24.439 -3.271 23.378 1.00 93.06 78 ALA A O 1
ATOM 636 N N . LYS A 1 79 ? -22.501 -2.629 24.319 1.00 94.31 79 LYS A N 1
ATOM 637 C CA . LYS A 1 79 ? -22.758 -1.190 24.409 1.00 94.31 79 LYS A CA 1
ATOM 638 C C . LYS A 1 79 ? -21.747 -0.413 23.572 1.00 94.31 79 LYS A C 1
ATOM 640 O O . LYS A 1 79 ? -20.705 -0.951 23.189 1.00 94.31 79 LYS A O 1
ATOM 645 N N . ALA A 1 80 ? -22.053 0.848 23.292 1.00 94.00 80 ALA A N 1
ATOM 646 C CA . ALA A 1 80 ? -21.170 1.708 22.522 1.00 94.00 80 ALA A CA 1
ATOM 647 C C . ALA A 1 80 ? -19.845 1.977 23.253 1.00 94.00 80 ALA A C 1
ATOM 649 O O . ALA A 1 80 ? -19.798 2.037 24.482 1.00 94.00 80 ALA A O 1
ATOM 650 N N . VAL A 1 81 ? -18.776 2.168 22.484 1.00 94.50 81 VAL A N 1
ATOM 651 C CA . VAL A 1 81 ? -17.454 2.567 22.982 1.00 94.50 81 VAL A CA 1
ATOM 652 C C . VAL A 1 81 ? -17.023 3.867 22.317 1.00 94.50 81 VAL A C 1
ATOM 654 O O . VAL A 1 81 ? -17.336 4.110 21.148 1.00 94.50 81 VAL A O 1
ATOM 657 N N . ASN A 1 82 ? -16.296 4.692 23.067 1.00 93.69 82 ASN A N 1
ATOM 658 C CA . ASN A 1 82 ? -15.613 5.856 22.523 1.00 93.69 82 ASN A CA 1
ATOM 659 C C . ASN A 1 82 ? -14.123 5.538 22.383 1.00 93.69 82 ASN A C 1
ATOM 661 O O . ASN A 1 82 ? -13.457 5.223 23.368 1.00 93.69 82 ASN A O 1
ATOM 665 N N . VAL A 1 83 ? -13.617 5.596 21.156 1.00 95.94 83 VAL A N 1
ATOM 666 C CA . VAL A 1 83 ? -12.191 5.457 20.866 1.00 95.94 83 VAL A CA 1
ATOM 667 C C . VAL A 1 83 ? -11.573 6.845 20.962 1.00 95.94 83 VAL A C 1
ATOM 669 O O . VAL A 1 83 ? -11.796 7.704 20.104 1.00 95.94 83 VAL A O 1
ATOM 672 N N . ASP A 1 84 ? -10.806 7.061 22.023 1.00 96.00 84 ASP A N 1
ATOM 673 C CA . ASP A 1 84 ? -10.184 8.338 22.359 1.00 96.00 84 ASP A CA 1
ATOM 674 C C . ASP A 1 84 ? -9.201 8.780 21.269 1.00 96.00 84 ASP A C 1
ATOM 676 O O . ASP A 1 84 ? -9.180 9.949 20.879 1.00 96.00 84 ASP A O 1
ATOM 680 N N . LEU A 1 85 ? -8.408 7.834 20.751 1.00 97.06 85 LEU A N 1
ATOM 681 C CA . LEU A 1 85 ? -7.373 8.095 19.756 1.00 97.06 85 LEU A CA 1
ATOM 682 C C . LEU A 1 85 ? -7.201 6.915 18.801 1.00 97.06 85 LEU A C 1
ATOM 684 O O . LEU A 1 85 ? -7.063 5.774 19.230 1.00 97.06 85 LEU A O 1
ATOM 688 N N . VAL A 1 86 ? -7.112 7.220 17.511 1.00 97.88 86 VAL A N 1
ATOM 689 C CA . VAL A 1 86 ? -6.540 6.356 16.478 1.00 97.88 86 VAL A CA 1
ATOM 690 C C . VAL A 1 86 ? -5.408 7.128 15.818 1.00 97.88 86 VAL A C 1
ATOM 692 O O . VAL A 1 86 ? -5.652 8.204 15.274 1.00 97.88 86 VAL A O 1
ATOM 695 N N . SER A 1 87 ? -4.177 6.625 15.873 1.00 97.81 87 SER A N 1
ATOM 696 C CA . SER A 1 87 ? -3.017 7.313 15.292 1.00 97.81 87 SER A CA 1
ATOM 697 C C . SER A 1 87 ? -1.911 6.345 14.910 1.00 97.81 87 SER A C 1
ATOM 699 O O . SER A 1 87 ? -1.707 5.328 15.565 1.00 97.81 87 SER A O 1
ATOM 701 N N . LEU A 1 88 ? -1.148 6.704 13.886 1.00 97.94 88 LEU A N 1
ATOM 702 C CA . LEU A 1 88 ? 0.156 6.098 13.621 1.00 97.94 88 LEU A CA 1
ATOM 703 C C . LEU A 1 88 ? 1.169 6.526 14.695 1.00 97.94 88 LEU A C 1
ATOM 705 O O . LEU A 1 88 ? 0.950 7.551 15.351 1.00 97.94 88 LEU A O 1
ATOM 709 N N . ASP A 1 89 ? 2.261 5.773 14.861 1.00 95.94 89 ASP A N 1
ATOM 710 C CA . ASP A 1 89 ? 3.370 6.152 15.755 1.00 95.94 89 ASP A CA 1
ATOM 711 C C . ASP A 1 89 ? 3.954 7.522 15.371 1.00 95.94 89 ASP A C 1
ATOM 713 O O . ASP A 1 89 ? 4.185 8.370 16.230 1.00 95.94 89 ASP A O 1
ATOM 717 N N . ASN A 1 90 ? 4.165 7.759 14.070 1.00 95.38 90 ASN A N 1
ATOM 718 C CA . ASN A 1 90 ? 4.755 8.984 13.533 1.00 95.38 90 ASN A CA 1
ATOM 719 C C . ASN A 1 90 ? 3.886 9.557 12.396 1.00 95.38 90 ASN A C 1
ATOM 721 O O . ASN A 1 90 ? 4.293 9.559 11.230 1.00 95.38 90 ASN A O 1
ATOM 725 N N . PRO A 1 91 ? 2.692 10.101 12.694 1.00 94.25 91 PRO A N 1
ATOM 726 C CA . PRO A 1 91 ? 1.684 10.429 11.681 1.00 94.25 91 PRO A CA 1
ATOM 727 C C . PRO A 1 91 ? 2.152 11.466 10.646 1.00 94.25 91 PRO A C 1
ATOM 729 O O . PRO A 1 91 ? 1.681 11.454 9.511 1.00 94.25 91 PRO A O 1
ATOM 732 N N . ALA A 1 92 ? 3.096 12.344 11.006 1.00 93.19 92 ALA A N 1
ATOM 733 C CA . ALA A 1 92 ? 3.632 13.376 10.116 1.00 93.19 92 ALA A CA 1
ATOM 734 C C . ALA A 1 92 ? 4.641 12.845 9.080 1.00 93.19 92 ALA A C 1
ATOM 736 O O . ALA A 1 92 ? 4.773 13.413 7.997 1.00 93.19 92 ALA A O 1
ATOM 737 N N . THR A 1 93 ? 5.378 11.781 9.405 1.00 92.38 93 THR A N 1
ATOM 738 C CA . THR A 1 93 ? 6.460 11.245 8.558 1.00 92.38 93 THR A CA 1
ATOM 739 C C . THR A 1 93 ? 6.177 9.839 8.044 1.00 92.38 93 THR A C 1
ATOM 741 O O . THR A 1 93 ? 6.955 9.337 7.221 1.00 92.38 93 THR A O 1
ATOM 744 N N . SER A 1 94 ? 5.072 9.238 8.492 1.00 94.81 94 SER A N 1
ATOM 745 C CA . SER A 1 94 ? 4.667 7.885 8.151 1.00 94.81 94 SER A CA 1
ATOM 746 C C . SER A 1 94 ? 4.554 7.684 6.635 1.00 94.81 94 SER A C 1
ATOM 748 O O . SER A 1 94 ? 3.980 8.519 5.926 1.00 94.81 94 SER A O 1
ATOM 750 N N . PRO A 1 95 ? 5.059 6.556 6.110 1.00 93.88 95 PRO A N 1
ATOM 751 C CA . PRO A 1 95 ? 4.802 6.145 4.738 1.00 93.88 95 PRO A CA 1
ATOM 752 C C . PRO A 1 95 ? 3.402 5.542 4.555 1.00 93.88 95 PRO A C 1
ATOM 754 O O . PRO A 1 95 ? 3.031 5.207 3.429 1.00 93.88 95 PRO A O 1
ATOM 757 N N . TYR A 1 96 ? 2.629 5.373 5.629 1.00 96.56 96 TYR A N 1
ATOM 758 C CA . TYR A 1 96 ? 1.251 4.907 5.584 1.00 96.56 96 TYR A CA 1
ATOM 759 C C . TYR A 1 96 ? 0.280 6.088 5.547 1.00 96.56 96 TYR A C 1
ATOM 761 O O . TYR A 1 96 ? 0.522 7.151 6.109 1.00 96.56 96 TYR A O 1
ATOM 769 N N . THR A 1 97 ? -0.842 5.914 4.857 1.00 97.00 97 THR A N 1
ATOM 770 C CA . THR A 1 97 ? -1.946 6.873 4.802 1.00 97.00 97 THR A CA 1
ATOM 771 C C . THR A 1 97 ? -3.236 6.180 5.180 1.00 97.00 97 THR A C 1
ATOM 773 O O . THR A 1 97 ? -3.551 5.112 4.645 1.00 97.00 97 THR A O 1
ATOM 776 N N . LEU A 1 98 ? -3.985 6.814 6.076 1.00 98.00 98 LEU A N 1
ATOM 777 C CA . LEU A 1 98 ? -5.240 6.299 6.597 1.00 98.00 98 LEU A CA 1
ATOM 778 C C . LEU A 1 98 ? -6.447 7.062 6.045 1.00 98.00 98 LEU A C 1
ATOM 780 O O . LEU A 1 98 ? -6.426 8.284 5.884 1.00 98.00 98 LEU A O 1
ATOM 784 N N . VAL A 1 99 ? -7.528 6.323 5.811 1.00 97.81 99 VAL A N 1
ATOM 785 C CA . VAL A 1 99 ? -8.885 6.870 5.718 1.00 97.81 99 VAL A CA 1
ATOM 786 C C . VAL A 1 99 ? -9.710 6.190 6.798 1.00 97.81 99 VAL A C 1
ATOM 788 O O . VAL A 1 99 ? -9.937 4.981 6.736 1.00 97.81 99 VAL A O 1
ATOM 791 N N . VAL A 1 100 ? -10.127 6.954 7.801 1.00 97.56 100 VAL A N 1
ATOM 792 C CA . VAL A 1 100 ? -10.833 6.456 8.982 1.00 97.56 100 VAL A CA 1
ATOM 793 C C . VAL A 1 100 ? -12.311 6.779 8.832 1.00 97.56 100 VAL A C 1
ATOM 795 O O . VAL A 1 100 ? -12.697 7.944 8.866 1.00 97.56 100 VAL A O 1
ATOM 798 N N . ASN A 1 101 ? -13.130 5.741 8.653 1.00 93.31 101 ASN A N 1
ATOM 799 C CA . ASN A 1 101 ? -14.577 5.848 8.463 1.00 93.31 101 ASN A CA 1
ATOM 800 C C . ASN A 1 101 ? -15.000 6.829 7.348 1.00 93.31 101 ASN A C 1
ATOM 802 O O . ASN A 1 101 ? -15.981 7.553 7.478 1.00 93.31 101 ASN A O 1
ATOM 806 N N . GLY A 1 102 ? -14.231 6.866 6.256 1.00 94.44 102 GLY A N 1
ATOM 807 C CA . GLY A 1 102 ? -14.469 7.752 5.108 1.00 94.44 102 GLY A CA 1
ATOM 808 C C . GLY A 1 102 ? -13.637 9.037 5.102 1.00 94.44 102 GLY A C 1
ATOM 809 O O . GLY A 1 102 ? -13.423 9.594 4.027 1.00 94.44 102 GLY A O 1
ATOM 810 N N . ASP A 1 103 ? -13.071 9.446 6.239 1.00 95.44 103 ASP A N 1
ATOM 811 C CA . ASP A 1 103 ? -12.288 10.683 6.329 1.00 95.44 103 ASP A CA 1
ATOM 812 C C . ASP A 1 103 ? -10.780 10.429 6.162 1.00 95.44 103 ASP A C 1
ATOM 814 O O . ASP A 1 103 ? -10.211 9.633 6.917 1.00 95.44 103 ASP A O 1
ATOM 818 N N . PRO A 1 104 ? -10.085 11.112 5.234 1.00 96.31 104 PRO A N 1
ATOM 819 C CA . PRO A 1 104 ? -8.635 11.009 5.097 1.00 96.31 104 PRO A CA 1
ATOM 820 C C . PRO A 1 104 ? -7.930 11.766 6.233 1.00 96.31 104 PRO A C 1
ATOM 822 O O . PRO A 1 104 ? -7.789 12.987 6.187 1.00 96.31 104 PRO A O 1
ATOM 825 N N . LYS A 1 105 ? -7.481 11.041 7.261 1.00 94.75 105 LYS A N 1
ATOM 826 C CA . LYS A 1 105 ? -6.786 11.598 8.432 1.00 94.75 105 LYS A CA 1
ATOM 827 C C . LYS A 1 105 ? -5.831 10.575 9.039 1.00 94.75 105 LYS A C 1
ATOM 829 O O . LYS A 1 105 ? -6.205 9.422 9.217 1.00 94.75 105 LYS A O 1
ATOM 834 N N . GLN A 1 106 ? -4.614 11.010 9.372 1.00 93.50 106 GLN A N 1
ATOM 835 C CA . GLN A 1 106 ? -3.579 10.167 10.001 1.00 93.50 106 GLN A CA 1
ATOM 836 C C . GLN A 1 106 ? -3.779 9.995 11.510 1.00 93.50 106 GLN A C 1
ATOM 838 O O . GLN A 1 106 ? -3.248 9.064 12.112 1.00 93.50 106 GLN A O 1
ATOM 843 N N . THR A 1 107 ? -4.563 10.899 12.097 1.00 96.19 107 THR A N 1
ATOM 844 C CA . THR A 1 107 ? -4.961 10.883 13.496 1.00 96.19 107 THR A CA 1
ATOM 845 C C . THR A 1 107 ? -6.451 11.192 13.573 1.00 96.19 107 THR A C 1
ATOM 847 O O . THR A 1 107 ? -6.941 12.113 12.915 1.00 96.19 107 THR A O 1
ATOM 850 N N . ALA A 1 108 ? -7.178 10.415 14.362 1.00 96.62 108 ALA A N 1
ATOM 851 C CA . ALA A 1 108 ? -8.593 10.597 14.630 1.00 96.62 108 ALA A CA 1
ATOM 852 C C . ALA A 1 108 ? -8.837 10.501 16.134 1.00 96.62 108 ALA A C 1
ATOM 854 O O . ALA A 1 108 ? -8.213 9.688 16.810 1.00 96.62 108 ALA A O 1
ATOM 855 N N . THR A 1 109 ? -9.742 11.318 16.653 1.00 96.38 109 THR A N 1
ATOM 856 C CA . THR A 1 109 ? -10.092 11.346 18.075 1.00 96.38 109 THR A CA 1
ATOM 857 C C . THR A 1 109 ? -11.597 11.243 18.249 1.00 96.38 109 THR A C 1
ATOM 859 O O . THR A 1 109 ? -12.349 11.575 17.329 1.00 96.38 109 THR A O 1
ATOM 862 N N . ASN A 1 110 ? -12.025 10.790 19.429 1.00 93.62 110 ASN A 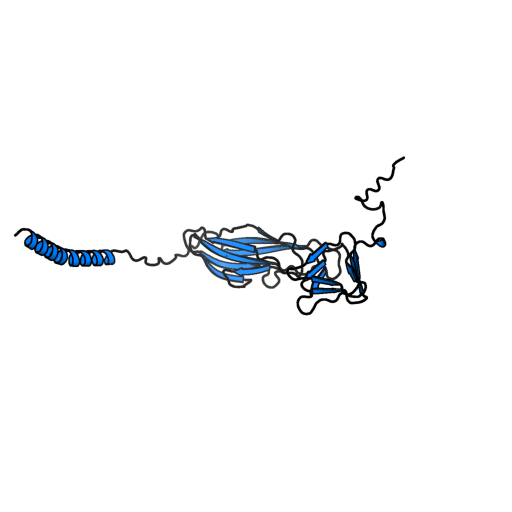N 1
ATOM 863 C CA . ASN A 1 110 ? -13.433 10.705 19.826 1.00 93.62 110 ASN A CA 1
ATOM 864 C C . ASN A 1 110 ? -14.313 9.970 18.798 1.00 93.62 110 ASN A C 1
ATOM 866 O O . ASN A 1 110 ? -15.358 10.473 18.374 1.00 93.62 110 ASN A O 1
ATOM 870 N N . LEU A 1 111 ? -13.867 8.793 18.347 1.00 94.44 111 LEU A N 1
ATOM 871 C CA . LEU A 1 111 ? -14.645 7.978 17.416 1.00 94.44 111 LEU A CA 1
ATOM 872 C C . LEU A 1 111 ? -15.646 7.119 18.184 1.00 94.44 111 LEU A C 1
ATOM 874 O O . LEU A 1 111 ? -15.276 6.220 18.937 1.00 94.44 111 LEU A O 1
ATOM 878 N N . PHE A 1 112 ? -16.927 7.356 17.929 1.00 93.38 112 PHE A N 1
ATOM 879 C CA . PHE A 1 112 ? -18.017 6.598 18.524 1.00 93.38 112 PHE A CA 1
ATOM 880 C C . PHE A 1 112 ? -18.341 5.346 17.697 1.00 93.38 112 PHE A C 1
ATOM 882 O O . PHE A 1 112 ? -18.700 5.454 16.522 1.00 93.38 112 PHE A O 1
ATOM 889 N N . ILE A 1 113 ? -18.259 4.163 18.314 1.00 95.19 113 ILE A N 1
ATOM 890 C CA . ILE A 1 113 ? -18.635 2.881 17.695 1.00 95.19 113 ILE A CA 1
ATOM 891 C C . ILE A 1 113 ? -19.765 2.260 18.514 1.00 95.19 113 ILE A C 1
ATOM 893 O O . ILE A 1 113 ? -19.607 2.017 19.711 1.00 95.19 113 ILE A O 1
ATOM 897 N N . ARG A 1 114 ? -20.907 1.974 17.878 1.00 94.75 114 ARG A N 1
ATOM 898 C CA . ARG A 1 114 ? -22.063 1.358 18.551 1.00 94.75 114 ARG A CA 1
ATOM 899 C C . ARG A 1 114 ? -21.752 -0.053 19.047 1.00 94.75 114 ARG A C 1
ATOM 901 O O . ARG A 1 114 ? -20.789 -0.682 18.604 1.00 94.75 114 ARG A O 1
ATOM 908 N N . GLY A 1 115 ? -22.555 -0.538 19.994 1.00 94.81 115 GLY A N 1
ATOM 909 C CA . GLY A 1 115 ? -22.463 -1.919 20.462 1.00 94.81 115 GLY A CA 1
ATOM 910 C C . GLY A 1 115 ? -22.682 -2.901 19.314 1.00 94.81 115 GLY A C 1
ATOM 911 O O . GLY A 1 115 ? -23.594 -2.719 18.511 1.00 94.81 115 GLY A O 1
ATOM 912 N N . ASN A 1 116 ? -21.847 -3.935 19.235 1.00 95.00 116 ASN A N 1
ATOM 913 C CA . ASN A 1 116 ? -21.847 -4.935 18.160 1.00 95.00 116 ASN A CA 1
ATOM 914 C C . ASN A 1 116 ? -21.666 -4.373 16.737 1.00 95.00 116 ASN A C 1
ATOM 916 O O . ASN A 1 116 ? -21.992 -5.055 15.764 1.00 95.00 116 ASN A O 1
ATOM 920 N N . ASP A 1 117 ? -21.133 -3.160 16.609 1.00 96.12 117 ASP A N 1
ATOM 921 C CA . ASP A 1 117 ? -20.894 -2.492 15.332 1.00 96.12 117 ASP A CA 1
ATOM 922 C C . ASP A 1 117 ? -19.392 -2.452 15.000 1.00 96.12 117 ASP A C 1
ATOM 924 O O . ASP A 1 117 ? -18.535 -2.981 15.720 1.00 96.12 117 ASP A O 1
ATOM 928 N N . SER A 1 118 ? -19.051 -1.842 13.872 1.00 96.94 118 SER A N 1
ATOM 929 C CA . SER A 1 118 ? -17.683 -1.722 13.392 1.00 96.94 118 SER A CA 1
ATOM 930 C C . SER A 1 118 ? -17.449 -0.417 12.650 1.00 96.94 118 SER A C 1
ATOM 932 O O . SER A 1 118 ? -18.374 0.208 12.143 1.00 96.94 118 SER A O 1
ATOM 934 N N . LEU A 1 119 ? -16.182 -0.035 12.540 1.00 96.19 119 LEU A N 1
ATOM 935 C CA . LEU A 1 119 ? -15.742 0.970 11.584 1.00 96.19 119 LEU A CA 1
ATOM 936 C C . LEU A 1 119 ? -14.718 0.373 10.624 1.00 96.19 119 LEU A C 1
ATOM 938 O O . LEU A 1 119 ? -14.050 -0.625 10.919 1.00 96.19 119 LEU A O 1
ATOM 942 N N . LEU A 1 120 ? -14.587 1.015 9.468 1.00 97.69 120 LEU A N 1
ATOM 943 C CA . LEU A 1 120 ? -13.607 0.651 8.457 1.00 97.69 120 LEU A CA 1
ATOM 944 C C . LEU A 1 120 ? -12.458 1.658 8.446 1.00 97.69 120 LEU A C 1
ATOM 946 O O . LEU A 1 120 ? -12.674 2.866 8.318 1.00 97.69 120 LEU A O 1
ATOM 950 N N . ILE A 1 121 ? -11.233 1.142 8.505 1.00 98.31 121 ILE A N 1
ATOM 951 C CA . ILE A 1 121 ? -10.016 1.895 8.217 1.00 98.31 121 ILE A CA 1
ATOM 952 C C . ILE A 1 121 ? -9.439 1.381 6.906 1.00 98.31 121 ILE A C 1
ATOM 954 O O . ILE A 1 121 ? -9.204 0.185 6.721 1.00 98.31 121 ILE A O 1
ATOM 958 N N . LEU A 1 122 ? -9.206 2.298 5.977 1.00 98.44 122 LEU A N 1
ATOM 959 C CA . LEU A 1 122 ? -8.464 2.012 4.762 1.00 98.44 122 LEU A CA 1
ATOM 960 C C . LEU A 1 122 ? -7.012 2.418 4.965 1.00 98.44 122 LEU A C 1
ATOM 962 O O . LEU A 1 122 ? -6.732 3.565 5.303 1.00 98.44 122 LEU A O 1
ATOM 966 N N . VAL A 1 123 ? -6.101 1.485 4.717 1.00 97.94 123 VAL A N 1
ATOM 967 C CA . VAL A 1 123 ? -4.660 1.700 4.843 1.00 97.94 123 VAL A CA 1
ATOM 968 C C . VAL A 1 123 ? -4.035 1.641 3.460 1.00 97.94 123 VAL A C 1
ATOM 970 O O . VAL A 1 123 ? -4.237 0.687 2.705 1.00 97.94 123 VAL A O 1
ATOM 973 N N . ARG A 1 124 ? -3.258 2.657 3.114 1.00 96.62 124 ARG A N 1
ATOM 974 C CA . ARG A 1 124 ? -2.411 2.687 1.919 1.00 96.62 124 ARG A CA 1
ATOM 975 C C . ARG A 1 124 ? -0.973 2.926 2.351 1.00 96.62 124 ARG A C 1
ATOM 977 O O . ARG A 1 124 ? -0.754 3.583 3.357 1.00 96.62 124 ARG A O 1
ATOM 984 N N . ALA A 1 125 ? -0.009 2.430 1.589 1.00 95.00 125 ALA A N 1
ATOM 985 C CA . ALA A 1 125 ? 1.400 2.735 1.790 1.00 95.00 125 ALA A CA 1
ATOM 986 C C . ALA A 1 125 ? 1.971 3.453 0.559 1.00 95.00 125 ALA A C 1
ATOM 988 O O . ALA A 1 125 ? 1.517 3.259 -0.572 1.00 95.00 125 ALA A O 1
ATOM 989 N N . GLN A 1 126 ? 2.977 4.285 0.781 1.00 93.00 126 GLN A N 1
ATOM 990 C CA . GLN A 1 126 ? 3.862 4.819 -0.242 1.00 93.00 126 GLN A CA 1
ATOM 991 C C . GLN A 1 126 ? 5.256 4.894 0.370 1.00 93.00 126 GLN A C 1
ATOM 993 O O . GLN A 1 126 ? 5.592 5.826 1.100 1.00 93.00 126 GLN A O 1
ATOM 998 N N . LEU A 1 127 ? 6.060 3.865 0.107 1.00 91.19 127 LEU A N 1
ATOM 999 C CA . LEU A 1 127 ? 7.405 3.798 0.659 1.00 91.19 127 LEU A CA 1
ATOM 1000 C C . LEU A 1 127 ? 8.289 4.830 -0.036 1.00 91.19 127 LEU A C 1
ATOM 1002 O O . LEU A 1 127 ? 8.241 4.983 -1.259 1.00 91.19 127 LEU A O 1
ATOM 1006 N N . LYS A 1 128 ? 9.103 5.535 0.746 1.00 84.50 128 LYS A N 1
ATOM 1007 C CA . LYS A 1 128 ? 10.112 6.442 0.201 1.00 84.50 128 LYS A CA 1
ATOM 1008 C C . LYS A 1 128 ? 11.186 5.630 -0.516 1.00 84.50 128 LYS A C 1
ATOM 1010 O O . LYS A 1 128 ? 11.436 4.476 -0.168 1.00 84.50 128 LYS A O 1
ATOM 1015 N N . ASP A 1 129 ? 11.805 6.242 -1.517 1.00 78.75 129 ASP A N 1
ATOM 1016 C CA . ASP A 1 129 ? 13.033 5.698 -2.084 1.00 78.75 129 ASP A CA 1
ATOM 1017 C C . ASP A 1 129 ? 14.095 5.621 -0.975 1.00 78.75 129 ASP A C 1
ATOM 1019 O O . ASP A 1 129 ? 14.302 6.593 -0.246 1.00 78.75 129 ASP A O 1
ATOM 1023 N N . ASN A 1 130 ? 14.730 4.461 -0.816 1.00 66.50 130 ASN A N 1
ATOM 1024 C CA . ASN A 1 130 ? 15.815 4.254 0.145 1.00 66.50 130 ASN A CA 1
ATOM 1025 C C . ASN A 1 130 ? 17.188 4.114 -0.547 1.00 66.50 130 ASN A C 1
ATOM 1027 O O . ASN A 1 130 ? 18.150 3.652 0.074 1.00 66.50 130 ASN A O 1
ATOM 1031 N N . GLY A 1 131 ? 17.280 4.494 -1.827 1.00 57.59 131 GLY A N 1
ATOM 1032 C CA . GLY A 1 131 ? 18.486 4.377 -2.634 1.00 57.59 131 GLY A CA 1
ATOM 1033 C C . GLY A 1 131 ? 18.439 5.203 -3.919 1.00 57.59 131 GLY A C 1
ATOM 1034 O O . GLY A 1 131 ? 18.493 4.639 -5.017 1.00 57.59 131 GLY A O 1
ATOM 1035 N N . GLN A 1 132 ? 18.475 6.534 -3.776 1.00 50.09 132 GLN A N 1
ATOM 1036 C CA . GLN A 1 132 ? 19.029 7.413 -4.810 1.00 50.09 132 GLN A CA 1
ATOM 1037 C C . GLN A 1 132 ? 20.450 6.914 -5.132 1.00 50.09 132 GLN A C 1
ATOM 1039 O O . GLN A 1 132 ? 21.366 7.065 -4.329 1.00 50.09 132 GLN A O 1
ATOM 1044 N N . ASN A 1 133 ? 20.621 6.270 -6.289 1.00 50.41 133 ASN A N 1
ATOM 1045 C CA . ASN A 1 133 ? 21.906 5.788 -6.818 1.00 50.41 133 ASN A CA 1
ATOM 1046 C C . ASN A 1 133 ? 22.673 4.756 -5.950 1.00 50.41 133 ASN A C 1
ATOM 1048 O O . ASN A 1 133 ? 23.888 4.860 -5.803 1.00 50.41 133 ASN A O 1
ATOM 1052 N N . GLY A 1 134 ? 21.995 3.732 -5.411 1.00 55.16 134 GLY A N 1
ATOM 1053 C CA . GLY A 1 134 ? 22.636 2.594 -4.721 1.00 55.16 134 GLY A CA 1
ATOM 1054 C C . GLY A 1 134 ? 22.142 1.214 -5.188 1.00 55.16 134 GLY A C 1
ATOM 1055 O O . GLY A 1 134 ? 21.197 1.124 -5.969 1.00 55.16 134 GLY A O 1
ATOM 1056 N N . LEU A 1 135 ? 22.775 0.136 -4.699 1.00 56.84 135 LEU A N 1
ATOM 1057 C CA . LEU A 1 135 ? 22.338 -1.253 -4.927 1.00 56.84 135 LEU A CA 1
ATOM 1058 C C . LEU A 1 135 ? 20.906 -1.482 -4.412 1.00 56.84 135 LEU A C 1
ATOM 1060 O O . LEU A 1 135 ? 20.473 -0.826 -3.462 1.00 56.84 135 LEU A O 1
ATOM 1064 N N . ALA A 1 136 ? 20.184 -2.433 -5.014 1.00 60.41 136 ALA A N 1
ATOM 1065 C CA . ALA A 1 136 ? 18.878 -2.860 -4.521 1.00 60.41 136 ALA A CA 1
ATOM 1066 C C . ALA A 1 136 ? 18.984 -3.289 -3.048 1.00 60.41 136 ALA A C 1
ATOM 1068 O O . ALA A 1 136 ? 19.784 -4.156 -2.703 1.00 60.41 136 ALA A O 1
ATOM 1069 N N . LYS A 1 137 ? 18.191 -2.656 -2.180 1.00 63.88 137 LYS A N 1
ATOM 1070 C CA . LYS A 1 137 ? 18.084 -3.008 -0.763 1.00 63.88 137 LYS A CA 1
ATOM 1071 C C . LYS A 1 137 ? 16.667 -3.464 -0.481 1.00 63.88 137 LYS A C 1
ATOM 1073 O O . LYS A 1 137 ? 15.719 -2.768 -0.850 1.00 63.88 137 LYS A O 1
ATOM 1078 N N . ASP A 1 138 ? 16.538 -4.586 0.213 1.00 66.56 138 ASP A N 1
ATOM 1079 C CA . ASP A 1 138 ? 15.262 -4.990 0.785 1.00 66.56 138 ASP A CA 1
ATOM 1080 C C . ASP A 1 138 ? 14.873 -3.977 1.862 1.00 66.56 138 ASP A C 1
ATOM 1082 O O . ASP A 1 138 ? 15.620 -3.722 2.810 1.00 66.56 138 ASP A O 1
ATOM 1086 N N . LEU A 1 139 ? 13.711 -3.350 1.688 1.00 80.62 139 LEU A N 1
ATOM 1087 C CA . LEU A 1 139 ? 13.209 -2.341 2.610 1.00 80.62 139 LEU A CA 1
ATOM 1088 C C . LEU A 1 139 ? 12.061 -2.926 3.421 1.00 80.62 139 LEU A C 1
ATOM 1090 O O . LEU A 1 139 ? 10.943 -3.009 2.929 1.00 80.62 139 LEU A O 1
ATOM 1094 N N . VAL A 1 140 ? 12.292 -3.296 4.676 1.00 89.50 140 VAL A N 1
ATOM 1095 C CA . VAL A 1 140 ? 11.185 -3.644 5.576 1.00 89.50 140 VAL A CA 1
ATOM 1096 C C . VAL A 1 140 ? 10.817 -2.408 6.385 1.00 89.50 140 VAL A C 1
ATOM 1098 O O . VAL A 1 140 ? 11.646 -1.888 7.124 1.00 89.50 140 VAL A O 1
ATOM 1101 N N . VAL A 1 141 ? 9.578 -1.938 6.242 1.00 91.19 141 VAL A N 1
ATOM 1102 C CA . VAL A 1 141 ? 9.040 -0.824 7.036 1.00 91.19 141 VAL A CA 1
ATOM 1103 C C . VAL A 1 141 ? 7.927 -1.331 7.932 1.00 91.19 141 VAL A C 1
ATOM 1105 O O . VAL A 1 141 ? 7.011 -2.017 7.469 1.00 91.19 141 VAL A O 1
ATOM 1108 N N . GLN A 1 142 ? 7.998 -0.963 9.206 1.00 95.44 142 GLN A N 1
ATOM 1109 C CA . GLN A 1 142 ? 7.022 -1.319 10.224 1.00 95.44 142 GLN A CA 1
ATOM 1110 C C . GLN A 1 142 ? 6.595 -0.083 11.002 1.00 95.44 142 GLN A C 1
ATOM 1112 O O . GLN A 1 142 ? 7.420 0.781 11.285 1.00 95.44 142 GLN A O 1
ATOM 1117 N N . GLU A 1 143 ? 5.310 -0.015 11.323 1.00 96.38 143 GLU A N 1
ATOM 1118 C CA . GLU A 1 143 ? 4.740 1.035 12.162 1.00 96.38 143 GLU A CA 1
ATOM 1119 C C . GLU A 1 143 ? 3.466 0.519 12.826 1.00 96.38 143 GLU A C 1
ATOM 1121 O O . GLU A 1 143 ? 2.729 -0.261 12.215 1.00 96.38 143 GLU A O 1
ATOM 1126 N N . ASN A 1 144 ? 3.195 0.939 14.057 1.00 98.31 144 ASN A N 1
ATOM 1127 C CA . ASN A 1 144 ? 1.953 0.595 14.726 1.00 98.31 144 ASN A CA 1
ATOM 1128 C C . ASN A 1 144 ? 0.854 1.600 14.379 1.00 98.31 144 ASN A C 1
ATOM 1130 O O . ASN A 1 144 ? 1.050 2.817 14.382 1.00 98.31 144 ASN A O 1
ATOM 1134 N N . LEU A 1 145 ? -0.334 1.067 14.106 1.00 98.38 145 LEU A N 1
ATOM 1135 C CA . LEU A 1 145 ? -1.577 1.817 14.159 1.00 98.38 145 LEU A CA 1
ATOM 1136 C C . LEU A 1 145 ? -2.170 1.642 15.555 1.00 98.38 145 LEU A C 1
ATOM 1138 O O . LEU A 1 145 ? -2.674 0.569 15.886 1.00 98.38 145 LEU A O 1
ATOM 1142 N N . ASN A 1 146 ? -2.079 2.693 16.359 1.00 98.19 146 ASN A N 1
ATOM 1143 C CA . ASN A 1 146 ? -2.450 2.705 17.764 1.00 98.19 146 ASN A CA 1
ATOM 1144 C C . ASN A 1 146 ? -3.918 3.091 17.947 1.00 98.19 146 ASN A C 1
ATOM 1146 O O . ASN A 1 146 ? -4.424 3.983 17.265 1.00 98.19 146 ASN A O 1
ATOM 1150 N N . PHE A 1 147 ? -4.565 2.445 18.912 1.00 98.06 147 PHE A N 1
ATOM 1151 C CA . PHE A 1 147 ? -5.939 2.673 19.339 1.00 98.06 147 PHE A CA 1
ATOM 1152 C C . PHE A 1 147 ? -5.957 2.850 20.855 1.00 98.06 147 PHE A C 1
ATOM 1154 O O . PHE A 1 147 ? -5.535 1.948 21.574 1.00 98.06 147 PHE A O 1
ATOM 1161 N N . ARG A 1 148 ? -6.497 3.969 21.340 1.00 97.00 148 ARG A N 1
ATOM 1162 C CA . ARG A 1 148 ? -6.797 4.181 22.759 1.00 97.00 148 ARG A CA 1
ATOM 1163 C C . ARG A 1 148 ? -8.302 4.175 22.956 1.00 97.00 148 ARG A C 1
ATOM 1165 O O . ARG A 1 148 ? -8.998 4.961 22.322 1.00 97.00 148 ARG A O 1
ATOM 1172 N N . THR A 1 149 ? -8.806 3.267 23.782 1.00 95.31 149 THR A N 1
ATOM 1173 C CA . THR A 1 149 ? -10.239 3.121 24.085 1.00 95.31 149 THR A CA 1
ATOM 1174 C C . THR A 1 149 ? -10.391 2.814 25.563 1.00 95.31 149 THR A C 1
ATOM 1176 O O . THR A 1 149 ? -9.770 1.870 26.044 1.00 95.31 149 THR A O 1
ATOM 1179 N N . ASN A 1 150 ? -11.213 3.571 26.294 1.00 89.69 150 ASN A N 1
ATOM 1180 C CA . ASN A 1 150 ? -11.456 3.332 27.724 1.00 89.69 150 ASN A CA 1
ATOM 1181 C C . ASN A 1 150 ? -10.157 3.268 28.562 1.00 89.69 150 ASN A C 1
ATOM 1183 O O . ASN A 1 150 ? -10.036 2.465 29.488 1.00 89.69 150 ASN A O 1
ATOM 1187 N N . GLY A 1 151 ? -9.153 4.074 28.198 1.00 88.50 151 GLY A N 1
ATOM 1188 C CA . GLY A 1 151 ? -7.834 4.066 28.844 1.00 88.50 151 GLY A CA 1
ATOM 1189 C C . GLY A 1 151 ? -6.966 2.829 28.565 1.00 88.50 151 GLY A C 1
ATOM 1190 O O . GLY A 1 151 ? -5.912 2.697 29.178 1.00 88.50 151 GLY A O 1
ATOM 1191 N N . GLN A 1 152 ? -7.382 1.936 27.661 1.00 92.81 152 GLN A N 1
ATOM 1192 C CA . GLN A 1 152 ? -6.599 0.789 27.197 1.00 92.81 152 GLN A CA 1
ATOM 1193 C C . GLN A 1 152 ? -5.995 1.072 25.824 1.00 92.81 152 GLN A C 1
ATOM 1195 O O . GLN A 1 152 ? -6.685 1.571 24.930 1.00 92.81 152 GLN A O 1
ATOM 1200 N N . ASP A 1 153 ? -4.726 0.704 25.658 1.00 96.31 153 ASP A N 1
ATOM 1201 C CA . ASP A 1 153 ? -4.000 0.834 24.399 1.00 96.31 153 ASP A CA 1
ATOM 1202 C C . ASP A 1 153 ? -3.934 -0.514 23.674 1.00 96.31 153 ASP A C 1
ATOM 1204 O O . ASP A 1 153 ? -3.551 -1.540 24.238 1.00 96.31 153 ASP A O 1
ATOM 1208 N N . GLN A 1 154 ? -4.294 -0.506 22.396 1.00 97.75 154 GLN A N 1
ATOM 1209 C CA . GLN A 1 154 ? -4.155 -1.632 21.481 1.00 97.75 154 GLN A CA 1
ATOM 1210 C C . GLN A 1 154 ? -3.487 -1.151 20.197 1.00 97.75 154 GLN A C 1
ATOM 1212 O O . GLN A 1 154 ? -3.563 0.026 19.850 1.00 97.75 154 GLN A O 1
ATOM 1217 N N . HIS A 1 155 ? -2.858 -2.058 19.460 1.00 98.00 155 HIS A N 1
ATOM 1218 C CA . HIS A 1 155 ? -2.253 -1.718 18.181 1.00 98.00 155 HIS A CA 1
ATOM 1219 C C . HIS A 1 155 ? -2.476 -2.810 17.142 1.00 98.00 155 HIS A C 1
ATOM 1221 O O . HIS A 1 155 ? -2.653 -3.984 17.467 1.00 98.00 155 HIS A O 1
ATOM 1227 N N . VAL A 1 156 ? -2.442 -2.392 15.880 1.00 98.50 156 VAL A N 1
ATOM 1228 C CA . VAL A 1 156 ? -2.347 -3.268 14.713 1.00 98.50 156 VAL A CA 1
ATOM 1229 C C . VAL A 1 156 ? -1.049 -2.931 13.994 1.00 98.50 156 VAL A C 1
ATOM 1231 O O . VAL A 1 156 ? -0.783 -1.763 13.703 1.00 98.50 156 VAL A O 1
ATOM 1234 N N . LEU A 1 157 ? -0.239 -3.943 13.692 1.00 98.38 157 LEU A N 1
ATOM 1235 C CA . LEU A 1 157 ? 1.037 -3.745 13.016 1.00 98.38 157 LEU A CA 1
ATOM 1236 C C . LEU A 1 157 ? 0.812 -3.472 11.525 1.00 98.38 157 LEU A C 1
ATOM 1238 O O . LEU A 1 157 ? 0.188 -4.262 10.818 1.00 98.38 157 LEU A O 1
ATOM 1242 N N . LEU A 1 158 ? 1.375 -2.390 11.003 1.00 98.06 158 LEU A N 1
ATOM 1243 C CA . LEU A 1 158 ? 1.473 -2.146 9.568 1.00 98.06 158 LEU A CA 1
ATOM 1244 C C . LEU A 1 158 ? 2.859 -2.580 9.104 1.00 98.06 158 LEU A C 1
ATOM 1246 O O . LEU A 1 158 ? 3.869 -2.087 9.607 1.00 98.06 158 LEU A O 1
ATOM 1250 N N . ARG A 1 159 ? 2.92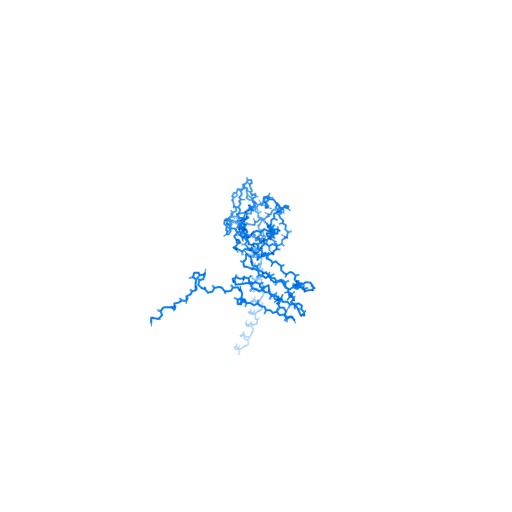9 -3.510 8.147 1.00 96.44 159 ARG A N 1
ATOM 1251 C CA . ARG A 1 159 ? 4.207 -4.044 7.657 1.00 96.44 159 ARG A CA 1
ATOM 1252 C C . ARG A 1 159 ? 4.265 -4.055 6.141 1.00 96.44 159 ARG A C 1
ATOM 1254 O O . ARG A 1 159 ? 3.424 -4.669 5.490 1.00 96.44 159 ARG A O 1
ATOM 1261 N N . SER A 1 160 ? 5.308 -3.447 5.589 1.00 94.75 160 SER A N 1
ATOM 1262 C CA . SER A 1 160 ? 5.543 -3.390 4.148 1.00 94.75 160 SER A CA 1
ATOM 1263 C C . SER A 1 160 ? 6.923 -3.911 3.792 1.00 94.75 160 SER A C 1
ATOM 1265 O O . SER A 1 160 ? 7.906 -3.573 4.450 1.00 94.75 160 SER A O 1
ATOM 1267 N N . PHE A 1 161 ? 6.986 -4.696 2.721 1.00 91.50 161 PHE A N 1
ATOM 1268 C CA . PHE A 1 161 ? 8.228 -5.120 2.085 1.00 91.50 161 PHE A CA 1
ATOM 1269 C C . PHE A 1 161 ? 8.401 -4.318 0.799 1.00 91.50 161 PHE A C 1
ATOM 1271 O O . PHE A 1 161 ? 7.614 -4.460 -0.129 1.00 91.50 161 PHE A O 1
ATOM 1278 N N . GLY A 1 162 ? 9.389 -3.438 0.765 1.00 89.12 162 GLY A N 1
ATOM 1279 C CA . GLY A 1 162 ? 9.687 -2.535 -0.331 1.00 89.12 162 GLY A CA 1
ATOM 1280 C C . GLY A 1 162 ? 10.782 -3.066 -1.244 1.00 89.12 162 GLY A C 1
ATOM 1281 O O . GLY A 1 162 ? 11.775 -3.621 -0.776 1.00 89.12 162 GLY A O 1
ATOM 1282 N N . GLN A 1 163 ? 10.609 -2.838 -2.543 1.00 86.44 163 GLN A N 1
ATOM 1283 C CA . GLN A 1 163 ? 11.611 -3.076 -3.574 1.00 86.44 163 GLN A CA 1
ATOM 1284 C C . GLN A 1 163 ? 11.881 -1.776 -4.331 1.00 86.44 163 GLN A C 1
ATOM 1286 O O . GLN A 1 163 ? 10.955 -1.142 -4.846 1.00 86.44 163 GLN A O 1
ATOM 1291 N N . ASN A 1 164 ? 13.154 -1.392 -4.418 1.00 87.50 164 ASN A N 1
ATOM 1292 C CA . ASN A 1 164 ? 13.568 -0.254 -5.233 1.00 87.50 164 ASN A CA 1
ATOM 1293 C C . ASN A 1 164 ? 13.369 -0.520 -6.715 1.00 87.50 164 ASN A C 1
ATOM 1295 O O . ASN A 1 164 ? 13.518 -1.653 -7.172 1.00 87.50 164 ASN A O 1
ATOM 1299 N N . ILE A 1 165 ? 13.095 0.547 -7.460 1.00 87.31 165 ILE A N 1
ATOM 1300 C CA . ILE A 1 165 ? 12.817 0.498 -8.894 1.00 87.31 165 ILE A CA 1
ATOM 1301 C C . ILE A 1 165 ? 13.514 1.632 -9.645 1.00 87.31 165 ILE A C 1
ATOM 1303 O O . ILE A 1 165 ? 13.854 2.659 -9.062 1.00 87.31 165 ILE A O 1
ATOM 1307 N N . TYR A 1 166 ? 13.677 1.460 -10.955 1.00 89.62 166 TYR A N 1
ATOM 1308 C CA . TYR A 1 166 ? 13.821 2.570 -11.891 1.00 89.62 166 TYR A CA 1
ATOM 1309 C C . TYR A 1 166 ? 12.427 3.002 -12.345 1.00 89.62 166 TYR A C 1
ATOM 1311 O O . TYR A 1 166 ? 11.787 2.299 -13.130 1.00 89.62 166 TYR A O 1
ATOM 1319 N N . LEU A 1 167 ? 11.946 4.135 -11.837 1.00 90.00 167 LEU A N 1
ATOM 1320 C CA . LEU A 1 167 ? 10.667 4.704 -12.250 1.00 90.00 167 LEU A CA 1
ATOM 1321 C C . LEU A 1 167 ? 10.841 5.531 -13.529 1.00 90.00 167 LEU A C 1
ATOM 1323 O O . LEU A 1 167 ? 11.579 6.513 -13.540 1.00 90.00 167 LEU A O 1
ATOM 1327 N N . HIS A 1 168 ? 10.118 5.159 -14.584 1.00 91.94 168 HIS A N 1
ATOM 1328 C CA . HIS A 1 168 ? 9.995 5.936 -15.818 1.00 91.94 168 HIS A CA 1
ATOM 1329 C C . HIS A 1 168 ? 8.626 6.626 -15.814 1.00 91.94 168 HIS A C 1
ATOM 1331 O O . HIS A 1 168 ? 7.625 6.034 -16.231 1.00 91.94 168 HIS A O 1
ATOM 1337 N N . ASP A 1 169 ? 8.571 7.835 -15.249 1.00 88.69 169 ASP A N 1
ATOM 1338 C CA . ASP A 1 169 ? 7.328 8.594 -15.054 1.00 88.69 169 ASP A CA 1
ATOM 1339 C C . ASP A 1 169 ? 6.979 9.456 -16.273 1.00 88.69 169 ASP A C 1
ATOM 1341 O O . ASP A 1 169 ? 7.433 10.593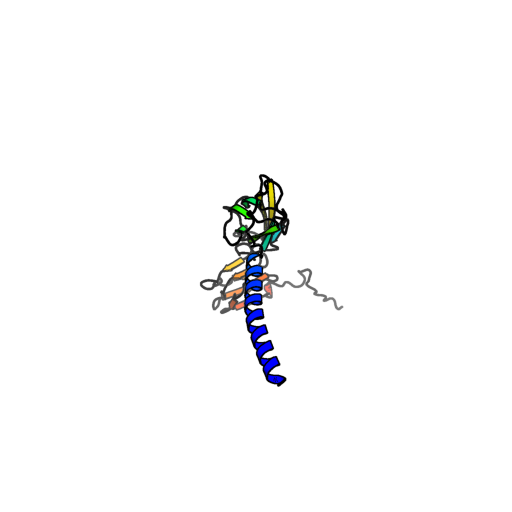 -16.432 1.00 88.69 169 ASP A O 1
ATOM 1345 N N . GLY A 1 170 ? 6.169 8.876 -17.154 1.00 84.06 170 GLY A N 1
ATOM 1346 C CA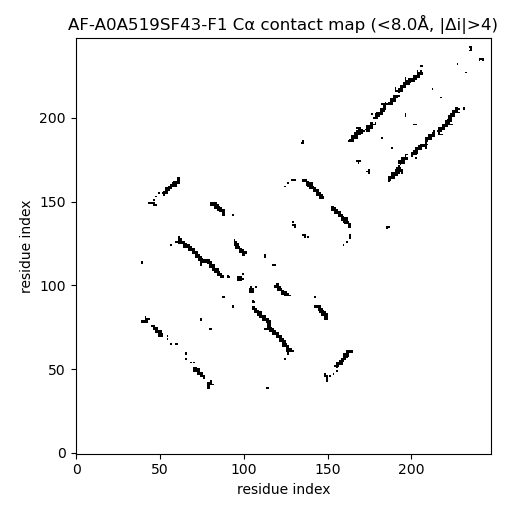 . GLY A 1 170 ? 5.701 9.471 -18.399 1.00 84.06 170 GLY A CA 1
ATOM 1347 C C . GLY A 1 170 ? 4.225 9.842 -18.366 1.00 84.06 170 GLY A C 1
ATOM 1348 O O . GLY A 1 170 ? 3.612 9.954 -19.428 1.00 84.06 170 GLY A O 1
ATOM 1349 N N . LYS A 1 171 ? 3.616 9.970 -17.179 1.00 77.81 171 LYS A N 1
ATOM 1350 C CA . LYS A 1 171 ? 2.165 10.161 -17.044 1.00 77.81 171 LYS A CA 1
ATOM 1351 C C . LYS A 1 171 ? 1.672 11.503 -17.591 1.00 77.81 171 LYS A C 1
ATOM 1353 O O . LYS A 1 171 ? 0.551 11.558 -18.090 1.00 77.81 171 LYS A O 1
ATOM 1358 N N . SER A 1 172 ? 2.484 12.558 -17.494 1.00 76.38 172 SER A N 1
ATOM 1359 C CA . SER A 1 172 ? 2.084 13.915 -17.902 1.00 76.38 172 SER A CA 1
ATOM 1360 C C . SER A 1 172 ? 2.509 14.284 -19.324 1.00 76.38 172 SER A C 1
ATOM 1362 O O . SER A 1 172 ? 1.731 14.908 -20.037 1.00 76.38 172 SER A O 1
ATOM 1364 N N . THR A 1 173 ? 3.722 13.911 -19.746 1.00 79.56 173 THR A N 1
ATOM 1365 C CA . THR A 1 173 ? 4.312 14.436 -20.998 1.00 79.56 173 THR A CA 1
ATOM 1366 C C . THR A 1 173 ? 5.180 13.415 -21.734 1.00 79.56 173 THR A C 1
ATOM 1368 O O . THR A 1 173 ? 6.023 13.809 -22.526 1.00 79.56 173 THR A O 1
ATOM 1371 N N . SER A 1 174 ? 4.998 12.116 -21.476 1.00 85.38 174 SER A N 1
ATOM 1372 C CA . SER A 1 174 ? 5.845 11.030 -21.996 1.00 85.38 174 SER A CA 1
ATOM 1373 C C . SER A 1 174 ? 7.336 11.159 -21.611 1.00 85.38 174 SER A C 1
ATOM 1375 O O . SER A 1 174 ? 7.999 12.167 -21.834 1.00 85.38 174 SER A O 1
ATOM 1377 N N . THR A 1 175 ? 7.929 10.118 -21.031 1.00 92.75 175 THR A N 1
ATOM 1378 C CA . THR A 1 175 ? 9.365 10.123 -20.707 1.00 92.75 175 THR A CA 1
ATOM 1379 C C . THR A 1 175 ? 10.169 9.724 -21.933 1.00 92.75 175 THR A C 1
ATOM 1381 O O . THR A 1 175 ? 10.118 8.568 -22.342 1.00 92.75 175 THR A O 1
ATOM 1384 N N . VAL A 1 176 ? 10.957 10.632 -22.506 1.00 94.12 176 VAL A N 1
ATOM 1385 C CA . VAL A 1 176 ? 11.929 10.266 -23.549 1.00 94.12 176 VAL A CA 1
ATOM 1386 C C . VAL A 1 176 ? 13.201 9.740 -22.884 1.00 94.12 176 VAL A C 1
ATOM 1388 O O . VAL A 1 176 ? 13.799 10.422 -22.053 1.00 94.12 176 VAL A O 1
ATOM 1391 N N . LEU A 1 177 ? 13.609 8.518 -23.227 1.00 95.19 177 LEU A N 1
ATOM 1392 C CA . LEU A 1 177 ? 14.833 7.918 -22.702 1.00 95.19 177 LEU A CA 1
ATOM 1393 C C . LEU A 1 177 ? 16.078 8.585 -23.303 1.00 95.19 177 LEU A C 1
ATOM 1395 O O . LEU A 1 177 ? 16.066 8.946 -24.484 1.00 95.19 177 LEU A O 1
ATOM 1399 N N . PRO A 1 178 ? 17.180 8.695 -22.536 1.00 94.94 178 PRO A N 1
ATOM 1400 C CA . PRO A 1 178 ? 18.450 9.132 -23.092 1.00 94.94 178 PRO A CA 1
ATOM 1401 C C . PRO A 1 178 ? 18.910 8.171 -24.197 1.00 94.94 178 PRO A C 1
ATOM 1403 O O . PRO A 1 178 ? 18.679 6.961 -24.144 1.00 94.94 178 PRO A O 1
ATOM 1406 N N . CYS A 1 179 ? 19.578 8.716 -25.210 1.00 94.62 179 CYS A N 1
ATOM 1407 C CA . CYS A 1 179 ? 20.132 7.928 -26.305 1.00 94.62 179 CYS A CA 1
ATOM 1408 C C . CYS A 1 179 ? 21.146 6.901 -25.765 1.00 94.62 179 CYS A C 1
ATOM 1410 O O . CYS A 1 179 ? 21.977 7.236 -24.923 1.00 94.62 179 CYS A O 1
ATOM 1412 N N . ASN A 1 180 ? 21.085 5.658 -26.256 1.00 94.38 180 ASN A N 1
ATOM 1413 C CA . ASN A 1 180 ? 21.895 4.528 -25.775 1.00 94.38 180 ASN A CA 1
ATOM 1414 C C . ASN A 1 180 ? 21.632 4.152 -24.306 1.00 94.38 180 ASN A C 1
ATOM 1416 O O . ASN A 1 180 ? 22.526 3.656 -23.621 1.00 94.38 180 ASN A O 1
ATOM 1420 N N . ALA A 1 181 ? 20.404 4.369 -23.820 1.00 95.44 181 ALA A N 1
ATOM 1421 C CA . ALA A 1 181 ? 19.978 3.896 -22.509 1.00 95.44 181 ALA A CA 1
ATOM 1422 C C . ALA A 1 181 ? 20.199 2.382 -22.366 1.00 95.44 181 ALA A C 1
ATOM 1424 O O . ALA A 1 181 ? 19.921 1.603 -23.282 1.00 95.44 181 ALA A O 1
ATOM 1425 N N . ILE A 1 182 ? 20.660 1.969 -21.185 1.00 94.44 182 ILE A N 1
ATOM 1426 C CA . ILE A 1 182 ? 20.844 0.564 -20.826 1.00 94.44 182 ILE A CA 1
ATOM 1427 C C . ILE A 1 182 ? 19.974 0.269 -19.611 1.00 94.44 182 ILE A C 1
ATOM 1429 O O . ILE A 1 182 ? 20.129 0.891 -18.563 1.00 94.44 182 ILE A O 1
ATOM 1433 N N . TRP A 1 183 ? 19.062 -0.684 -19.749 1.00 94.69 183 TRP A N 1
ATOM 1434 C CA . TRP A 1 183 ? 18.286 -1.225 -18.643 1.00 94.69 183 TRP A CA 1
ATOM 1435 C C . TRP A 1 183 ? 18.966 -2.489 -18.125 1.00 94.69 183 TRP A C 1
ATOM 1437 O O . TRP A 1 183 ? 19.171 -3.452 -18.864 1.00 94.69 183 TRP A O 1
ATOM 1447 N N . THR A 1 184 ? 19.373 -2.448 -16.860 1.00 92.31 184 THR A N 1
ATOM 1448 C CA . THR A 1 184 ? 20.092 -3.508 -16.145 1.00 92.31 184 THR A CA 1
ATOM 1449 C C . THR A 1 184 ? 19.114 -4.407 -15.381 1.00 92.31 184 THR A C 1
ATOM 1451 O O . THR A 1 184 ? 17.905 -4.182 -15.384 1.00 92.31 184 THR A O 1
ATOM 1454 N N . ASN A 1 185 ? 19.604 -5.494 -14.787 1.00 89.81 185 ASN A N 1
ATOM 1455 C CA . ASN A 1 185 ? 18.791 -6.450 -14.027 1.00 89.81 185 ASN A CA 1
ATOM 1456 C C . ASN A 1 185 ? 18.940 -6.305 -12.499 1.00 89.81 185 ASN A C 1
ATOM 1458 O O . ASN A 1 185 ? 18.387 -7.111 -11.754 1.00 89.81 185 ASN A O 1
ATOM 1462 N N . ASP A 1 186 ? 19.654 -5.275 -12.036 1.00 88.12 186 ASP A N 1
ATOM 1463 C CA . ASP A 1 186 ? 19.887 -4.954 -10.622 1.00 88.12 186 ASP A CA 1
ATOM 1464 C C . ASP A 1 186 ? 18.589 -4.604 -9.881 1.00 88.12 186 ASP A C 1
ATOM 1466 O O . ASP A 1 186 ? 18.409 -4.985 -8.725 1.00 88.12 186 ASP A O 1
ATOM 1470 N N . ARG A 1 187 ? 17.653 -3.918 -10.546 1.00 87.81 187 ARG A N 1
ATOM 1471 C CA . ARG A 1 187 ? 16.321 -3.614 -10.008 1.00 87.81 187 ARG A CA 1
ATOM 1472 C C . ARG A 1 187 ? 15.271 -3.505 -11.116 1.00 87.81 187 ARG A C 1
ATOM 1474 O O . ARG A 1 187 ? 15.624 -3.275 -12.271 1.00 87.81 187 ARG A O 1
ATOM 1481 N N . PRO A 1 188 ? 13.976 -3.686 -10.801 1.00 90.81 188 PRO A N 1
ATOM 1482 C CA . PRO A 1 188 ? 12.928 -3.574 -11.803 1.00 90.81 188 PRO A CA 1
ATOM 1483 C C . PRO A 1 188 ? 12.820 -2.179 -12.417 1.00 90.81 188 PRO A C 1
ATOM 1485 O O . PRO A 1 188 ? 12.949 -1.170 -11.727 1.00 90.81 188 PRO A O 1
ATOM 1488 N N . HIS A 1 189 ? 12.492 -2.135 -13.702 1.00 92.56 189 HIS A N 1
ATOM 1489 C CA . HIS A 1 189 ? 12.082 -0.929 -14.410 1.00 92.56 189 HIS A CA 1
ATOM 1490 C C . HIS A 1 189 ? 10.555 -0.852 -14.399 1.00 92.56 189 HIS A C 1
ATOM 1492 O O . HIS A 1 189 ? 9.888 -1.806 -14.797 1.00 92.56 189 HIS A O 1
ATOM 1498 N N . VAL A 1 190 ? 9.984 0.261 -13.943 1.00 92.19 190 VAL A N 1
ATOM 1499 C CA . VAL A 1 190 ? 8.530 0.450 -13.894 1.00 92.19 190 VAL A CA 1
ATOM 1500 C C . VAL A 1 190 ? 8.130 1.594 -14.809 1.00 92.19 190 VAL A C 1
ATOM 1502 O O . VAL A 1 190 ? 8.563 2.728 -14.620 1.00 92.19 190 VAL A O 1
ATOM 1505 N N . LEU A 1 191 ? 7.293 1.289 -15.797 1.00 94.00 191 LEU A N 1
ATOM 1506 C CA . LEU A 1 191 ? 6.722 2.263 -16.719 1.00 94.00 191 LEU A CA 1
ATOM 1507 C C . LEU A 1 191 ? 5.438 2.820 -16.114 1.00 94.00 191 LEU A C 1
ATOM 1509 O O . LEU A 1 191 ? 4.486 2.076 -15.852 1.00 94.00 191 LEU A O 1
ATOM 1513 N N . TYR A 1 192 ? 5.403 4.131 -15.911 1.00 90.75 192 TYR A N 1
ATOM 1514 C CA . TYR A 1 192 ? 4.242 4.838 -15.393 1.00 90.75 192 TYR A CA 1
ATOM 1515 C C . TYR A 1 192 ? 3.814 5.903 -16.407 1.00 90.75 192 TYR A C 1
ATOM 1517 O O . TYR A 1 192 ? 4.203 7.059 -16.317 1.00 90.75 192 TYR A O 1
ATOM 1525 N N . GLY A 1 193 ? 3.047 5.492 -17.421 1.00 92.00 193 GLY A N 1
ATOM 1526 C CA . GLY A 1 193 ? 2.709 6.315 -18.589 1.00 92.00 193 GLY A CA 1
ATOM 1527 C C . GLY A 1 193 ? 3.501 5.913 -19.836 1.00 92.00 193 GLY A C 1
ATOM 1528 O O . GLY A 1 193 ? 3.899 4.756 -19.976 1.00 92.00 193 GLY A O 1
ATOM 1529 N N . GLN A 1 194 ? 3.690 6.843 -20.770 1.00 94.94 194 GLN A N 1
ATOM 1530 C CA . GLN A 1 194 ? 4.399 6.563 -22.022 1.00 94.94 194 GLN A CA 1
ATOM 1531 C C . GLN A 1 194 ? 5.903 6.790 -21.861 1.00 94.94 194 GLN A C 1
ATOM 1533 O O . GLN A 1 194 ? 6.330 7.848 -21.412 1.00 94.94 194 GLN A O 1
ATOM 1538 N N . VAL A 1 195 ? 6.708 5.817 -22.270 1.00 96.62 195 VAL A N 1
ATOM 1539 C CA . VAL A 1 195 ? 8.172 5.886 -22.278 1.00 96.62 195 VAL A CA 1
ATOM 1540 C C . VAL A 1 195 ? 8.638 5.728 -23.715 1.00 96.62 195 VAL A C 1
ATOM 1542 O O . VAL A 1 195 ? 8.235 4.782 -24.382 1.00 96.62 195 VAL A O 1
ATOM 1545 N N . VAL A 1 196 ? 9.451 6.652 -24.215 1.00 97.19 196 VAL A N 1
ATOM 1546 C CA . VAL A 1 196 ? 9.785 6.766 -25.636 1.00 97.19 196 VAL A CA 1
ATOM 1547 C C . VAL A 1 196 ? 11.276 6.533 -25.852 1.00 97.19 196 VAL A C 1
ATOM 1549 O O . VAL A 1 196 ? 12.113 7.237 -25.291 1.00 97.19 196 VAL A O 1
ATOM 1552 N N . VAL A 1 197 ? 11.616 5.583 -26.720 1.00 97.62 197 VAL A N 1
ATOM 1553 C CA . VAL A 1 197 ? 12.942 5.498 -27.342 1.00 97.62 197 VAL A CA 1
ATOM 1554 C C . VAL A 1 197 ? 12.916 6.401 -28.570 1.00 97.62 197 VAL A C 1
ATOM 1556 O O . VAL A 1 197 ? 12.212 6.099 -29.536 1.00 97.62 197 VAL A O 1
ATOM 1559 N N . GLY A 1 198 ? 13.643 7.518 -28.517 1.00 96.88 198 GLY A N 1
ATOM 1560 C CA . GLY A 1 198 ? 13.650 8.515 -29.590 1.00 96.88 198 GLY A CA 1
ATOM 1561 C C . GLY A 1 198 ? 14.178 7.977 -30.932 1.00 96.88 198 GLY A C 1
ATOM 1562 O O . GLY A 1 198 ? 14.872 6.955 -30.953 1.00 96.88 198 GLY A O 1
ATOM 1563 N N . PRO A 1 199 ? 13.885 8.658 -32.057 1.00 96.88 199 PRO A N 1
ATOM 1564 C CA . PRO A 1 199 ? 14.438 8.308 -33.364 1.00 96.88 199 PRO A CA 1
ATOM 1565 C C . PRO A 1 199 ? 15.966 8.252 -33.317 1.00 96.88 199 PRO A C 1
ATOM 1567 O O . PRO A 1 199 ? 16.597 9.065 -32.644 1.00 96.88 199 PRO A O 1
ATOM 1570 N N . SER A 1 200 ? 16.561 7.282 -34.010 1.00 95.81 200 SER A N 1
ATOM 1571 C CA . SER A 1 200 ? 18.018 7.050 -34.032 1.00 95.81 200 SER A CA 1
ATOM 1572 C C . SER A 1 200 ? 18.671 6.740 -32.672 1.00 95.81 200 SER A C 1
ATOM 1574 O O . SER A 1 200 ? 19.878 6.509 -32.622 1.00 95.81 200 SER A O 1
ATOM 1576 N N . CYS A 1 201 ? 17.911 6.670 -31.575 1.00 97.38 201 CYS A N 1
ATOM 1577 C CA . CYS A 1 201 ? 18.404 6.207 -30.283 1.00 97.38 201 CYS A CA 1
ATOM 1578 C C . CYS A 1 201 ? 18.239 4.693 -30.145 1.00 97.38 201 CYS A C 1
ATOM 1580 O O . CYS A 1 201 ? 17.298 4.101 -30.672 1.00 97.38 201 CYS A O 1
ATOM 1582 N N . THR A 1 202 ? 19.134 4.069 -29.381 1.00 96.38 202 THR A N 1
ATOM 1583 C CA . THR A 1 202 ? 19.019 2.656 -29.010 1.00 96.38 202 THR A CA 1
ATOM 1584 C C . THR A 1 202 ? 18.693 2.518 -27.525 1.00 96.38 202 THR A C 1
ATOM 1586 O O . THR A 1 202 ? 19.308 3.186 -26.699 1.00 96.38 202 THR A O 1
ATOM 1589 N N . LEU A 1 203 ? 17.752 1.642 -27.179 1.00 96.88 203 LEU A N 1
ATOM 1590 C CA . LEU A 1 203 ? 17.573 1.117 -25.825 1.00 96.88 203 LEU A CA 1
ATOM 1591 C C . LEU A 1 203 ? 18.109 -0.317 -25.790 1.00 96.88 203 LEU A C 1
ATOM 1593 O O . LEU A 1 203 ? 17.648 -1.150 -26.566 1.00 96.88 203 LEU A O 1
ATOM 1597 N N . ARG A 1 204 ? 19.051 -0.614 -24.890 1.00 95.56 204 ARG A N 1
ATOM 1598 C CA . ARG A 1 204 ? 19.541 -1.977 -24.630 1.00 95.56 204 ARG A CA 1
ATOM 1599 C C . ARG A 1 204 ? 18.971 -2.508 -23.320 1.00 95.56 204 ARG A C 1
ATOM 1601 O O . ARG A 1 204 ? 19.153 -1.891 -22.277 1.00 95.56 204 ARG A O 1
ATOM 1608 N N . ILE A 1 205 ? 18.327 -3.666 -23.359 1.00 95.00 205 ILE A N 1
ATOM 1609 C CA . ILE A 1 205 ? 17.790 -4.375 -22.196 1.00 95.00 205 ILE A CA 1
ATOM 1610 C C . ILE A 1 205 ? 18.669 -5.598 -21.941 1.00 95.00 205 ILE A C 1
ATOM 1612 O O . ILE A 1 205 ? 18.767 -6.485 -22.795 1.00 95.00 205 ILE A O 1
ATOM 1616 N N . LYS A 1 206 ? 19.315 -5.637 -20.770 1.00 92.81 206 LYS A N 1
ATOM 1617 C CA . LYS A 1 206 ? 20.187 -6.747 -20.379 1.00 92.81 206 LYS A CA 1
ATOM 1618 C C . LYS A 1 206 ? 19.380 -8.002 -20.005 1.00 92.81 206 LYS A C 1
ATOM 1620 O O . LYS A 1 206 ? 18.237 -7.903 -19.552 1.00 92.81 206 LYS A O 1
ATOM 1625 N N . PRO A 1 207 ? 19.981 -9.200 -20.120 1.00 88.88 207 PRO A N 1
ATOM 1626 C CA . PRO A 1 207 ? 19.346 -10.435 -19.679 1.00 88.88 207 PRO A CA 1
ATOM 1627 C C . PRO A 1 207 ? 18.923 -10.394 -18.207 1.00 88.88 207 PRO A C 1
ATOM 1629 O O . PRO A 1 207 ? 19.691 -10.000 -17.329 1.00 88.88 207 PRO A O 1
ATOM 1632 N N . GLY A 1 208 ? 17.697 -10.844 -17.935 1.00 88.06 208 GLY A N 1
ATOM 1633 C CA . GLY A 1 208 ? 17.124 -10.885 -16.586 1.00 88.06 208 GLY A CA 1
ATOM 1634 C C . GLY A 1 208 ? 16.532 -9.559 -16.095 1.00 88.06 208 GLY A C 1
ATOM 1635 O O . GLY A 1 208 ? 16.061 -9.497 -14.959 1.00 88.06 208 GLY A O 1
ATOM 1636 N N . THR A 1 209 ? 16.525 -8.503 -16.916 1.00 92.56 209 THR A N 1
ATOM 1637 C CA . THR A 1 209 ? 15.843 -7.249 -16.578 1.00 92.56 209 THR A CA 1
ATOM 1638 C C . THR A 1 209 ? 14.341 -7.474 -16.414 1.00 92.56 209 THR A C 1
ATOM 1640 O O . THR A 1 209 ? 13.670 -8.006 -17.296 1.00 92.56 209 THR A O 1
ATOM 1643 N N . ARG A 1 210 ? 13.800 -7.035 -15.273 1.00 93.31 210 ARG A N 1
ATOM 1644 C CA . ARG A 1 210 ? 12.365 -7.093 -14.966 1.00 93.31 210 ARG A CA 1
ATOM 1645 C C . ARG A 1 210 ? 11.722 -5.759 -15.315 1.00 93.31 210 ARG A C 1
ATOM 1647 O O . ARG A 1 210 ? 12.175 -4.727 -14.825 1.00 93.31 210 ARG A O 1
ATOM 1654 N N . ILE A 1 211 ? 10.672 -5.782 -16.131 1.00 94.56 211 ILE A N 1
ATOM 1655 C CA . ILE A 1 211 ? 9.948 -4.583 -16.565 1.00 94.56 211 ILE A CA 1
ATOM 1656 C C . ILE A 1 211 ? 8.481 -4.747 -16.185 1.00 94.56 211 ILE A C 1
ATOM 1658 O O . ILE A 1 211 ? 7.851 -5.734 -16.555 1.00 94.56 211 ILE A O 1
ATOM 1662 N N . PHE A 1 212 ? 7.941 -3.776 -15.457 1.00 93.44 212 PHE A N 1
ATOM 1663 C CA . PHE A 1 212 ? 6.530 -3.706 -15.099 1.00 93.44 212 PHE A CA 1
ATOM 1664 C C . PHE A 1 212 ? 5.913 -2.471 -15.745 1.00 93.44 212 PHE A C 1
ATOM 1666 O O . PHE A 1 212 ? 6.528 -1.409 -15.775 1.00 93.44 212 PHE A O 1
ATOM 1673 N N . ALA A 1 213 ? 4.687 -2.587 -16.240 1.00 92.81 213 ALA A N 1
ATOM 1674 C CA . ALA A 1 213 ? 3.952 -1.475 -16.825 1.00 92.81 213 ALA A CA 1
ATOM 1675 C C . ALA A 1 213 ? 2.683 -1.237 -16.008 1.00 92.81 213 ALA A C 1
ATOM 1677 O O . ALA A 1 213 ? 1.899 -2.160 -15.784 1.00 92.81 213 ALA A O 1
ATOM 1678 N N . HIS A 1 214 ? 2.480 -0.004 -15.546 1.00 90.31 214 HIS A N 1
ATOM 1679 C CA . HIS A 1 214 ? 1.200 0.377 -14.963 1.00 90.31 214 HIS A CA 1
ATOM 1680 C C . HIS A 1 214 ? 0.097 0.317 -16.031 1.00 90.31 214 HIS A C 1
ATOM 1682 O O . HIS A 1 214 ? 0.369 0.437 -17.225 1.00 90.31 214 HIS A O 1
ATOM 1688 N N . ALA A 1 215 ? -1.162 0.167 -15.618 1.00 89.88 215 ALA A N 1
ATOM 1689 C CA . ALA A 1 215 ? -2.292 0.220 -16.540 1.00 89.88 215 ALA A CA 1
ATOM 1690 C C . ALA A 1 215 ? -2.239 1.500 -17.398 1.00 89.88 215 ALA A C 1
ATOM 1692 O O . ALA A 1 215 ? -2.097 2.602 -16.858 1.00 89.88 215 ALA A O 1
ATOM 1693 N N . GLY A 1 216 ? -2.324 1.328 -18.722 1.00 89.88 216 GLY A N 1
ATOM 1694 C CA . GLY A 1 216 ? -2.230 2.407 -19.712 1.00 89.88 216 GLY A CA 1
ATOM 1695 C C . GLY A 1 216 ? -0.807 2.882 -20.038 1.00 89.88 216 GLY A C 1
ATOM 1696 O O . GLY A 1 216 ? -0.655 3.799 -20.840 1.00 89.88 216 GLY A O 1
ATOM 1697 N N . ALA A 1 217 ? 0.230 2.293 -19.437 1.00 94.56 217 ALA A N 1
ATOM 1698 C CA . ALA A 1 217 ? 1.614 2.590 -19.786 1.00 94.56 217 ALA A CA 1
ATOM 1699 C C . ALA A 1 217 ? 2.021 1.916 -21.105 1.00 94.56 217 ALA A C 1
ATOM 1701 O O . ALA A 1 217 ? 1.513 0.849 -21.455 1.00 94.56 217 ALA A O 1
ATOM 1702 N N . ALA A 1 218 ? 2.967 2.526 -21.817 1.00 94.00 218 ALA A N 1
ATOM 1703 C CA . ALA A 1 218 ? 3.483 2.003 -23.077 1.00 94.00 218 ALA A CA 1
ATOM 1704 C C . ALA A 1 218 ? 4.974 2.308 -23.224 1.00 94.00 218 ALA A C 1
ATOM 1706 O O . ALA A 1 218 ? 5.420 3.402 -22.884 1.00 94.00 218 ALA A O 1
ATOM 1707 N N . LEU A 1 219 ? 5.729 1.360 -23.778 1.00 96.19 219 LEU A N 1
ATOM 1708 C CA . LEU A 1 219 ? 7.065 1.608 -24.313 1.00 96.19 219 LEU A CA 1
ATOM 1709 C C . LEU A 1 219 ? 6.932 1.842 -25.822 1.00 96.19 219 LEU A C 1
ATOM 1711 O O . LEU A 1 219 ? 6.604 0.923 -26.567 1.00 96.19 219 LEU A O 1
ATOM 1715 N N . ILE A 1 220 ? 7.165 3.072 -26.264 1.00 96.19 220 ILE A N 1
ATOM 1716 C CA . ILE A 1 220 ? 7.087 3.494 -27.661 1.00 96.19 220 ILE A CA 1
ATOM 1717 C C . ILE A 1 220 ? 8.504 3.521 -28.220 1.00 96.19 220 ILE A C 1
ATOM 1719 O O . ILE A 1 220 ? 9.357 4.260 -27.733 1.00 96.19 220 ILE A O 1
ATOM 1723 N N . VAL A 1 221 ? 8.769 2.728 -29.252 1.00 96.88 221 VAL A N 1
ATOM 1724 C CA . VAL A 1 221 ? 10.102 2.636 -29.855 1.00 96.88 221 VAL A CA 1
ATOM 1725 C C . VAL A 1 221 ? 10.078 3.286 -31.233 1.00 96.88 221 VAL A C 1
ATOM 1727 O O . VAL A 1 221 ? 9.622 2.674 -32.191 1.00 96.88 221 VAL A O 1
ATOM 1730 N N . ALA A 1 222 ? 10.562 4.526 -31.330 1.00 96.75 222 ALA A N 1
ATOM 1731 C CA . ALA A 1 222 ? 10.787 5.207 -32.610 1.00 96.75 222 ALA A CA 1
ATOM 1732 C C . ALA A 1 222 ? 12.215 4.987 -33.151 1.00 96.75 222 ALA A C 1
ATOM 1734 O O . ALA A 1 222 ? 12.475 5.209 -34.331 1.00 96.75 222 ALA A O 1
ATOM 1735 N N . GLY A 1 223 ? 13.144 4.583 -32.280 1.00 96.12 223 GLY A N 1
ATOM 1736 C CA . GLY A 1 223 ? 14.510 4.192 -32.626 1.00 96.12 223 GLY A CA 1
ATOM 1737 C C . GLY A 1 223 ? 14.688 2.675 -32.681 1.00 96.12 223 GLY A C 1
ATOM 1738 O O . GLY A 1 223 ? 13.940 1.964 -33.348 1.00 96.12 223 GLY A O 1
ATOM 1739 N N . ARG A 1 224 ? 15.693 2.167 -31.963 1.00 96.00 224 ARG A N 1
ATOM 1740 C CA . ARG A 1 224 ? 16.053 0.745 -31.911 1.00 96.00 224 ARG A CA 1
ATOM 1741 C C . ARG A 1 224 ? 15.903 0.186 -30.499 1.00 96.00 224 ARG A C 1
ATOM 1743 O O . ARG A 1 224 ? 16.330 0.803 -29.527 1.00 96.00 224 ARG A O 1
ATOM 1750 N N . LEU A 1 225 ? 15.363 -1.024 -30.397 1.00 95.50 225 LEU A N 1
ATOM 1751 C CA . LEU A 1 225 ? 15.350 -1.816 -29.171 1.00 95.50 225 LEU A CA 1
ATOM 1752 C C . LEU A 1 225 ? 16.274 -3.026 -29.342 1.00 95.50 225 LEU A C 1
ATOM 1754 O O . LEU A 1 225 ? 16.137 -3.775 -30.306 1.00 95.50 225 LEU A O 1
ATOM 1758 N N . LEU A 1 226 ? 17.212 -3.207 -28.418 1.00 93.69 226 LEU A N 1
ATOM 1759 C CA . LEU A 1 226 ? 18.098 -4.365 -28.333 1.00 93.69 226 LEU A CA 1
ATOM 1760 C C . LEU A 1 226 ? 17.794 -5.119 -27.044 1.00 93.69 226 LEU A C 1
ATOM 1762 O O . LEU A 1 226 ? 17.940 -4.563 -25.959 1.00 93.69 226 LEU A O 1
ATOM 1766 N N . VAL A 1 227 ? 17.378 -6.376 -27.151 1.00 90.94 227 VAL A N 1
ATOM 1767 C CA . VAL A 1 227 ? 17.076 -7.233 -25.998 1.00 90.94 227 VAL A CA 1
ATOM 1768 C C . VAL A 1 227 ? 17.945 -8.470 -26.093 1.00 90.94 227 VAL A C 1
ATOM 1770 O O . VAL A 1 227 ? 17.921 -9.127 -27.130 1.00 90.94 227 VAL A O 1
ATOM 1773 N N . ASN A 1 228 ? 18.673 -8.789 -25.019 1.00 83.00 228 ASN A N 1
ATOM 1774 C CA . ASN A 1 228 ? 19.569 -9.949 -24.971 1.00 83.00 228 ASN A CA 1
ATOM 1775 C C . ASN A 1 228 ? 20.534 -9.975 -26.168 1.00 83.00 228 ASN A C 1
ATOM 1777 O O . ASN A 1 228 ? 20.574 -10.947 -26.921 1.00 83.00 228 ASN A O 1
ATOM 1781 N N . ASP A 1 229 ? 21.266 -8.878 -26.373 1.00 77.50 229 ASP A N 1
ATOM 1782 C CA . ASP A 1 229 ? 22.228 -8.788 -27.469 1.00 77.50 229 ASP A CA 1
ATOM 1783 C C . ASP A 1 229 ? 23.285 -9.900 -27.354 1.00 77.50 229 ASP A C 1
ATOM 1785 O O . ASP A 1 229 ? 23.605 -10.339 -26.248 1.00 77.50 229 ASP A O 1
ATOM 1789 N N . ALA A 1 230 ? 23.850 -10.354 -28.476 1.00 72.50 230 ALA A N 1
ATOM 1790 C CA . ALA A 1 230 ? 24.865 -11.411 -28.471 1.00 72.50 230 ALA A CA 1
ATOM 1791 C C . ALA A 1 230 ? 26.076 -11.054 -27.588 1.00 72.50 230 ALA A C 1
ATOM 1793 O O . ALA A 1 230 ? 26.671 -11.937 -26.980 1.00 72.50 230 ALA A O 1
ATOM 1794 N N . ALA A 1 231 ? 26.393 -9.762 -27.435 1.00 76.00 231 ALA A N 1
ATOM 1795 C CA . ALA A 1 231 ? 27.431 -9.301 -26.516 1.00 76.00 231 ALA A CA 1
ATOM 1796 C C . ALA A 1 231 ? 27.080 -9.476 -25.018 1.00 76.00 231 ALA A C 1
ATOM 1798 O O . ALA A 1 231 ? 27.959 -9.325 -24.175 1.00 76.00 231 ALA A O 1
ATOM 1799 N N . ASP A 1 232 ? 25.819 -9.755 -24.663 1.00 71.81 232 ASP A N 1
ATOM 1800 C CA . ASP A 1 232 ? 25.363 -10.058 -23.294 1.00 71.81 232 ASP A CA 1
ATOM 1801 C C . ASP A 1 232 ? 25.344 -11.570 -22.975 1.00 71.81 232 ASP A C 1
ATOM 1803 O O . ASP A 1 232 ? 25.046 -11.964 -21.837 1.00 71.81 232 ASP A O 1
ATOM 1807 N N . TYR A 1 233 ? 25.632 -12.419 -23.967 1.00 67.75 233 TYR A N 1
ATOM 1808 C CA . TYR A 1 233 ? 25.633 -13.874 -23.847 1.00 67.75 233 TYR A CA 1
ATOM 1809 C C . TYR A 1 233 ? 27.028 -14.443 -24.121 1.00 67.75 233 TYR A C 1
ATOM 1811 O O . TYR A 1 233 ? 27.525 -14.429 -25.243 1.00 67.75 233 TYR A O 1
ATOM 1819 N N . THR A 1 234 ? 27.646 -14.985 -23.074 1.00 68.38 234 THR A N 1
ATOM 1820 C CA . THR A 1 234 ? 28.871 -15.785 -23.157 1.00 68.38 234 THR A CA 1
ATOM 1821 C C . THR A 1 234 ? 28.509 -17.258 -22.948 1.00 68.38 234 THR A C 1
ATOM 1823 O O . THR A 1 234 ? 28.207 -17.629 -21.808 1.00 68.38 234 THR A O 1
ATOM 1826 N N . PRO A 1 235 ? 28.520 -18.094 -24.005 1.00 67.00 235 PRO A N 1
ATOM 1827 C CA . PRO A 1 235 ? 28.230 -19.519 -23.879 1.00 67.00 235 PRO A CA 1
ATOM 1828 C C . PRO A 1 235 ? 29.098 -20.193 -22.801 1.00 67.00 235 PRO A C 1
ATOM 1830 O O . PRO A 1 235 ? 30.295 -19.926 -22.707 1.00 67.00 235 PRO A O 1
ATOM 1833 N N . GLY A 1 236 ? 28.503 -21.073 -22.000 1.00 65.31 236 GLY A N 1
ATOM 1834 C CA . GLY A 1 236 ? 29.150 -21.884 -20.965 1.00 65.31 236 GLY A CA 1
ATOM 1835 C C . GLY A 1 236 ? 29.416 -21.183 -19.627 1.00 65.31 236 GLY A C 1
ATOM 1836 O O . GLY A 1 236 ? 30.139 -21.738 -18.804 1.00 65.31 236 GLY A O 1
ATOM 1837 N N . THR A 1 237 ? 28.874 -19.981 -19.385 1.00 65.94 237 THR A N 1
ATOM 1838 C CA . THR A 1 237 ? 29.202 -19.181 -18.177 1.00 65.94 237 THR A CA 1
ATOM 1839 C C . THR A 1 237 ? 28.080 -19.039 -17.144 1.00 65.94 237 THR A C 1
ATOM 1841 O O . THR A 1 237 ? 28.328 -18.520 -16.057 1.00 65.94 237 THR A O 1
ATOM 1844 N N . LYS A 1 238 ? 26.849 -19.470 -17.445 1.00 63.91 238 LYS A N 1
ATOM 1845 C CA . LYS A 1 238 ? 25.698 -19.390 -16.523 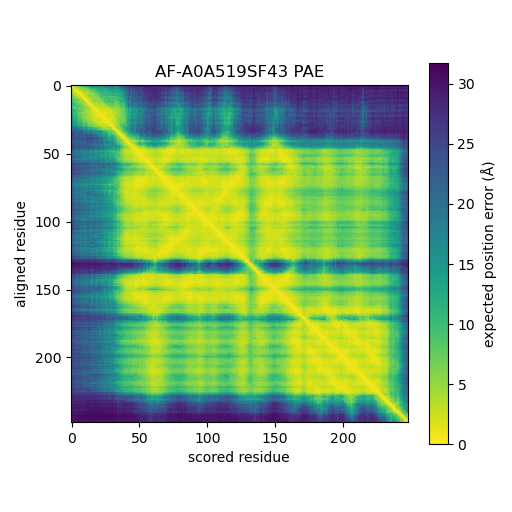1.00 63.91 238 LYS A CA 1
ATOM 1846 C C . LYS A 1 238 ? 25.169 -20.786 -16.193 1.00 63.91 238 LYS A C 1
ATOM 1848 O O . LYS A 1 238 ? 25.192 -21.661 -17.048 1.00 63.91 238 LYS A O 1
ATOM 1853 N N . ASP A 1 239 ? 24.617 -20.966 -14.992 1.00 58.97 239 ASP A N 1
ATOM 1854 C CA . ASP A 1 239 ? 24.152 -22.271 -14.479 1.00 58.97 239 ASP A CA 1
ATOM 1855 C C . ASP A 1 239 ? 23.065 -22.948 -15.335 1.00 58.97 239 ASP A C 1
ATOM 1857 O O . ASP A 1 239 ? 22.875 -24.160 -15.269 1.00 58.97 239 ASP A O 1
ATOM 1861 N N . THR A 1 240 ? 22.341 -22.181 -16.156 1.00 58.34 240 THR A N 1
ATOM 1862 C CA . THR A 1 240 ? 21.314 -22.694 -17.077 1.00 58.34 240 THR A CA 1
ATOM 1863 C C . THR A 1 240 ? 21.825 -22.923 -18.499 1.00 58.34 240 THR A C 1
ATOM 1865 O O . THR A 1 240 ? 21.054 -23.336 -19.369 1.00 58.34 240 THR A O 1
ATOM 1868 N N . ASP A 1 241 ? 23.108 -22.666 -18.758 1.00 62.25 241 ASP A N 1
ATOM 1869 C CA . ASP A 1 241 ? 23.702 -22.760 -20.085 1.00 62.25 241 ASP A CA 1
ATOM 1870 C C . ASP A 1 241 ? 24.042 -24.219 -20.399 1.00 62.25 241 ASP A C 1
ATOM 1872 O O . ASP A 1 241 ? 25.141 -24.722 -20.170 1.00 62.25 241 ASP A O 1
ATOM 1876 N N . THR A 1 242 ? 23.038 -24.947 -20.875 1.00 56.84 242 THR A N 1
ATOM 1877 C CA . THR A 1 242 ? 23.171 -26.350 -21.262 1.00 56.84 242 THR A CA 1
ATOM 1878 C C . THR A 1 242 ? 23.775 -26.448 -22.658 1.00 56.84 242 THR A C 1
ATOM 1880 O O . THR A 1 242 ? 23.137 -26.907 -23.601 1.00 56.84 242 THR A O 1
ATOM 1883 N N . VAL A 1 243 ? 25.056 -26.102 -22.796 1.00 55.44 243 VAL A N 1
ATOM 1884 C CA . VAL A 1 243 ? 25.851 -26.655 -23.898 1.00 55.44 243 VAL A CA 1
ATOM 1885 C C . VAL A 1 243 ? 26.249 -28.078 -23.502 1.00 55.44 243 VAL A C 1
ATOM 1887 O O . VAL A 1 243 ? 27.380 -28.356 -23.115 1.00 55.44 243 VAL A O 1
ATOM 1890 N N . LYS A 1 244 ? 25.299 -29.019 -23.590 1.00 47.72 244 LYS A N 1
ATOM 1891 C CA . LYS A 1 244 ? 25.646 -30.441 -23.719 1.00 47.72 244 LYS A CA 1
ATOM 1892 C C . LYS A 1 244 ? 26.124 -30.666 -25.152 1.00 47.72 244 LYS A C 1
ATOM 1894 O O . LYS A 1 244 ? 25.381 -31.159 -25.992 1.00 47.72 244 LYS A O 1
ATOM 1899 N N . ALA A 1 245 ? 27.363 -30.281 -25.432 1.00 48.84 245 ALA A N 1
ATOM 1900 C CA . ALA A 1 245 ? 28.062 -30.676 -26.647 1.00 48.84 245 ALA A CA 1
ATOM 1901 C C . ALA A 1 245 ? 29.294 -31.503 -26.275 1.00 48.84 245 ALA A C 1
ATOM 1903 O O . ALA A 1 245 ? 30.433 -31.093 -26.458 1.00 48.84 245 ALA A O 1
ATOM 1904 N N . THR A 1 246 ? 29.040 -32.695 -25.750 1.00 49.06 246 THR A N 1
ATOM 1905 C CA . THR A 1 246 ? 29.931 -33.837 -25.951 1.00 49.06 246 THR A CA 1
ATOM 1906 C C . THR A 1 246 ? 29.088 -34.953 -26.542 1.00 49.06 246 THR A C 1
ATOM 1908 O O . THR A 1 246 ? 28.663 -35.873 -25.849 1.00 49.06 246 THR A O 1
ATOM 1911 N N . ASN A 1 247 ? 28.786 -34.823 -27.835 1.00 37.47 247 ASN A N 1
ATOM 1912 C CA . ASN A 1 247 ? 28.546 -36.016 -28.633 1.00 37.47 247 ASN A CA 1
ATOM 1913 C C . ASN A 1 247 ? 29.935 -36.451 -29.138 1.00 37.47 247 ASN A C 1
ATOM 1915 O O . ASN A 1 247 ? 30.577 -35.629 -29.798 1.00 37.47 247 ASN A O 1
ATOM 1919 N N . PRO A 1 248 ? 30.436 -37.626 -28.716 1.00 49.19 248 PRO A N 1
ATOM 1920 C CA . PRO A 1 248 ? 31.747 -38.139 -29.110 1.00 49.19 248 PRO A CA 1
ATOM 1921 C C . PRO A 1 248 ? 31.849 -38.412 -30.614 1.00 49.19 248 PRO A C 1
ATOM 1923 O O . PRO A 1 248 ? 30.794 -38.624 -31.257 1.00 49.19 248 PRO A O 1
#